Protein AF-X1TVX7-F1 (afdb_monomer)

Organism: NCBI:txid412755

Radius of gyration: 25.77 Å; Cα contacts (8 Å, |Δi|>4): 150; chains: 1; bounding box: 60×49×76 Å

pLDDT: mean 91.02, std 5.44, range [60.72, 97.81]

Solvent-accessible surface area (backbone atoms only — not comparable to full-atom values): 13922 Å² total; per-residue (Å²): 115,68,84,61,48,56,59,49,53,50,51,52,52,50,50,52,51,49,52,54,56,47,54,56,77,39,87,66,71,80,63,50,42,63,67,59,52,51,53,30,59,73,41,97,52,23,67,65,50,52,51,50,45,52,50,45,52,52,44,46,53,55,30,36,53,31,45,53,51,25,53,52,20,68,75,77,48,52,76,67,51,30,51,53,25,51,48,49,33,53,52,34,53,53,50,47,52,53,51,40,55,52,48,46,52,52,40,35,72,68,34,80,85,53,77,78,74,37,74,84,27,51,64,57,48,49,41,65,76,74,44,58,73,74,56,37,54,50,51,52,50,50,52,51,52,53,50,52,52,51,51,53,51,51,40,50,50,54,13,48,47,49,36,54,68,43,41,28,66,71,77,41,77,85,63,52,70,71,55,53,52,52,53,26,55,52,38,32,53,50,50,48,53,49,49,54,57,49,57,76,58,47,74,77,54,64,56,66,71,57,45,52,48,56,59,44,60,65,51,51,58,46,53,49,51,54,51,50,44,65,72,75,39,81,84,67,52,71,69,60,53,51,53,50,41,52,55,50,48,56,60,73,75,104

Foldseek 3Di:
DVVPVVVVVVVVVVVVVVLVVVCLQDPDALFLPPVLLVLLCVDPCVVVLVVLRVVSVVLSVQLSVLVVQLVVCVVDNDPVSNVVSVVSNVVSVVVSVVSSVVNLVSSCVSPVPDLSARPVRSVVSCLVPPPDPVVSVVVVVVVVVVVCVVLVVVLLVQLCCCLVVPVCVPPNVDDDPVVSVVSSVVSSVVVVVVVVVVVVVCSVQHPPVVSVVVVCVLVVVLVVQLVCCVPPPVPDDPVNSVVVSVVSSVVSVD

Secondary structure (DSSP, 8-state):
-HHHHHHHHHHHHHHHHHHHHHHHHS---SSS-HHHHHHHHTSTTHHHHHHHHHHHHHHHHHHHHHHHHHHHHHHH--HHHHHHHHHHHHHHHHHHHHHHHHHHHHHHHH-TT-----TTHHHHHHHHHHS-HHHHHHHHHHHHHHHHHHHHHHHHHHHHHIIIIIIIIII-TT--HHHHHHHHHHHHHHHHHHHHHHHHHGGGGSSHHHHHHHHHHHHHHHHHHHHHHHHH-TTS-HHHHHHHHHHHHHHHH-

Mean predicted aligned error: 7.42 Å

Sequence (254 aa):
NGVLKIPMQFIILFTGAMIFVFYQFVVPPLFFNSVETAKVKNSSYSEAYQELESKHNQVHMVKQDQIRDMLAAIETGSDSEINNAVQGVKNSQKSELVIKDEAIKLIRNANPDADTNDTDYIFLNFVIDYLPAGLIGLILAAILSASMSSTSAELNALAAISVIDIYKRIFKKNGSDRQYLFVSKLATVFWGLYAITFALFANYLGSLVEAVNILGSLFYGTILGIFLVGFFFKKIGGHATFIAAIFTELTVLA

Structure (mmCIF, N/CA/C/O backbone):
data_AF-X1TVX7-F1
#
_entry.id   AF-X1TVX7-F1
#
loop_
_atom_site.group_PDB
_atom_site.id
_atom_site.type_symbol
_atom_site.label_atom_id
_atom_site.label_alt_id
_atom_site.label_comp_id
_atom_site.label_asym_id
_atom_site.label_entity_id
_atom_site.label_seq_id
_atom_site.pdbx_PDB_ins_code
_atom_site.Cartn_x
_atom_site.Cartn_y
_atom_site.Cartn_z
_atom_site.occupancy
_atom_site.B_iso_or_equiv
_atom_site.auth_seq_id
_atom_site.auth_comp_id
_atom_site.auth_asym_id
_atom_site.auth_atom_id
_atom_site.pdbx_PDB_model_num
ATOM 1 N N . ASN A 1 1 ? 5.364 22.059 -11.580 1.00 60.72 1 ASN A N 1
ATOM 2 C CA . ASN A 1 1 ? 4.926 20.818 -10.897 1.00 60.72 1 ASN A CA 1
ATOM 3 C C . ASN A 1 1 ? 4.729 20.934 -9.383 1.00 60.72 1 ASN A C 1
ATOM 5 O O . ASN A 1 1 ? 3.844 20.254 -8.890 1.00 60.72 1 ASN A O 1
ATOM 9 N N . GLY A 1 2 ? 5.466 21.767 -8.629 1.00 65.19 2 GLY A N 1
ATOM 10 C CA . GLY A 1 2 ? 5.250 21.903 -7.170 1.00 65.19 2 GLY A CA 1
ATOM 11 C C . GLY A 1 2 ? 3.875 22.460 -6.765 1.00 65.19 2 GLY A C 1
ATOM 12 O O . GLY A 1 2 ? 3.282 21.983 -5.806 1.00 65.19 2 GLY A O 1
ATOM 13 N N . VAL A 1 3 ? 3.331 23.387 -7.563 1.00 81.12 3 VAL A N 1
ATOM 14 C CA . VAL A 1 3 ? 2.048 24.075 -7.302 1.00 81.12 3 VAL A CA 1
ATOM 15 C C . VAL A 1 3 ? 0.857 23.117 -7.190 1.00 81.12 3 VAL A C 1
ATOM 17 O O . VAL A 1 3 ? -0.039 23.365 -6.399 1.00 81.12 3 VAL A O 1
ATOM 20 N N . LEU A 1 4 ? 0.856 22.010 -7.940 1.00 79.31 4 LEU A N 1
ATOM 21 C CA . LEU A 1 4 ? -0.216 21.005 -7.886 1.00 79.31 4 LEU A CA 1
ATOM 22 C C . LEU A 1 4 ? 0.114 19.829 -6.958 1.00 79.31 4 LEU A C 1
ATOM 24 O O . LEU A 1 4 ? -0.790 19.227 -6.388 1.00 79.31 4 LEU A O 1
ATOM 28 N N . LYS A 1 5 ? 1.401 19.510 -6.773 1.00 80.38 5 LYS A N 1
ATOM 29 C CA . LYS A 1 5 ? 1.828 18.387 -5.927 1.00 80.38 5 LYS A CA 1
ATOM 30 C C . LYS A 1 5 ? 1.568 18.632 -4.442 1.00 80.38 5 LYS A C 1
ATOM 32 O O . LYS A 1 5 ? 1.103 17.721 -3.769 1.00 80.38 5 LYS A O 1
ATOM 37 N N . ILE A 1 6 ? 1.835 19.841 -3.944 1.00 85.81 6 ILE A N 1
ATOM 38 C CA . ILE A 1 6 ? 1.661 20.156 -2.517 1.00 85.81 6 ILE A CA 1
ATOM 39 C C . ILE A 1 6 ? 0.176 20.068 -2.104 1.00 85.81 6 ILE A C 1
ATOM 41 O O . ILE A 1 6 ? -0.119 19.342 -1.154 1.00 85.81 6 ILE A O 1
ATOM 45 N N . PRO A 1 7 ? -0.784 20.686 -2.828 1.00 89.56 7 PRO A N 1
ATOM 46 C CA . PRO A 1 7 ? -2.206 20.516 -2.522 1.00 89.56 7 PRO A CA 1
ATOM 47 C C . PRO A 1 7 ? -2.682 19.064 -2.630 1.00 89.56 7 PRO A C 1
ATOM 49 O O . PRO A 1 7 ? -3.460 18.610 -1.799 1.00 89.56 7 PRO A O 1
ATOM 52 N N . MET A 1 8 ? -2.195 18.313 -3.622 1.00 88.12 8 MET A N 1
ATOM 53 C CA . MET A 1 8 ? -2.551 16.901 -3.791 1.00 88.12 8 MET A CA 1
ATOM 54 C C . MET A 1 8 ? -2.106 16.052 -2.594 1.00 88.12 8 MET A C 1
ATOM 56 O O . MET A 1 8 ? -2.896 15.267 -2.078 1.00 88.12 8 MET A O 1
ATOM 60 N N . GLN A 1 9 ? -0.869 16.228 -2.121 1.00 87.81 9 GLN A N 1
ATOM 61 C CA . GLN A 1 9 ? -0.365 15.522 -0.938 1.00 87.81 9 GLN A CA 1
ATOM 62 C C . GLN A 1 9 ? -1.176 15.859 0.314 1.00 87.81 9 GLN A C 1
ATOM 64 O O . GLN A 1 9 ? -1.489 14.964 1.096 1.00 87.81 9 GLN A O 1
ATOM 69 N N . PHE A 1 10 ? -1.568 17.126 0.474 1.00 91.56 10 PHE A N 1
ATOM 70 C CA . PHE A 1 10 ? -2.446 17.534 1.564 1.00 91.56 10 PHE A CA 1
ATOM 71 C C . PHE A 1 10 ? -3.813 16.841 1.488 1.00 91.56 10 PHE A C 1
ATOM 73 O O . PHE A 1 10 ? -4.280 16.334 2.500 1.00 91.56 10 PHE A O 1
ATOM 80 N N . ILE A 1 11 ? -4.429 16.752 0.304 1.00 90.62 11 ILE A N 1
ATOM 81 C CA . ILE A 1 11 ? -5.718 16.061 0.118 1.00 90.62 11 ILE A CA 1
ATOM 82 C C . ILE A 1 11 ? -5.603 14.569 0.447 1.00 90.62 11 ILE A C 1
ATOM 84 O O . ILE A 1 11 ? -6.490 14.022 1.101 1.00 90.62 11 ILE A O 1
ATOM 88 N N . ILE A 1 12 ? -4.520 13.910 0.028 1.00 88.62 12 ILE A N 1
ATOM 89 C CA . ILE A 1 12 ? -4.283 12.492 0.334 1.00 88.62 12 ILE A CA 1
ATOM 90 C C . ILE A 1 12 ? -4.146 12.293 1.848 1.00 88.62 12 ILE A C 1
ATOM 92 O O . ILE A 1 12 ? -4.835 11.448 2.418 1.00 88.62 12 ILE A O 1
ATOM 96 N N . LEU A 1 13 ? -3.315 13.107 2.509 1.00 91.38 13 LEU A N 1
ATOM 97 C CA . LEU A 1 13 ? -3.134 13.051 3.960 1.00 91.38 13 LEU A CA 1
ATOM 98 C C . LEU A 1 13 ? -4.445 13.336 4.701 1.00 91.38 13 LEU A C 1
ATOM 100 O O . LEU A 1 13 ? -4.799 12.614 5.627 1.00 91.38 13 LEU A O 1
ATOM 104 N N . PHE A 1 14 ? -5.176 14.365 4.274 1.00 93.81 14 PHE A N 1
ATOM 105 C CA . PHE A 1 14 ? -6.464 14.737 4.844 1.00 93.81 14 PHE A CA 1
ATOM 106 C C . PHE A 1 14 ? -7.486 13.609 4.698 1.00 93.81 14 PHE A C 1
ATOM 108 O O . PHE A 1 14 ? -8.171 13.284 5.658 1.00 93.81 14 PHE A O 1
ATOM 115 N N . THR A 1 15 ? -7.548 12.957 3.535 1.00 91.94 15 THR A N 1
ATOM 116 C CA . THR A 1 15 ? -8.432 11.802 3.314 1.00 91.94 15 THR A CA 1
ATOM 117 C C . THR A 1 15 ? -8.074 10.651 4.253 1.00 91.94 15 THR A C 1
ATOM 119 O O . THR A 1 15 ? -8.960 10.090 4.890 1.00 91.94 15 THR A O 1
ATOM 122 N N . GLY A 1 16 ? -6.782 10.339 4.404 1.00 92.06 16 GLY A N 1
ATOM 123 C CA . GLY A 1 16 ? -6.317 9.328 5.358 1.00 92.06 16 GLY A CA 1
ATOM 124 C C . GLY A 1 16 ? -6.679 9.671 6.806 1.00 92.06 16 GLY A C 1
ATOM 125 O O . GLY A 1 16 ? -7.210 8.826 7.521 1.00 92.06 16 GLY A O 1
ATOM 126 N N . ALA A 1 17 ? -6.474 10.924 7.219 1.00 93.94 17 ALA A N 1
ATOM 127 C CA . ALA A 1 17 ? -6.864 11.407 8.543 1.00 93.94 17 ALA A CA 1
ATOM 128 C C . ALA A 1 17 ? -8.384 11.332 8.758 1.00 93.94 17 ALA A C 1
ATOM 130 O O . ALA A 1 17 ? -8.832 10.905 9.817 1.00 93.94 17 ALA A O 1
ATOM 131 N N . MET A 1 18 ? -9.181 11.680 7.747 1.00 94.62 18 MET A N 1
ATOM 132 C CA . MET A 1 18 ? -10.639 11.583 7.809 1.00 94.62 18 MET A CA 1
ATOM 133 C C . MET A 1 18 ? -11.118 10.138 7.926 1.00 94.62 18 MET A C 1
ATOM 135 O O . MET A 1 18 ? -12.015 9.875 8.719 1.00 94.62 18 MET A O 1
ATOM 139 N N . ILE A 1 19 ? -10.516 9.199 7.193 1.00 94.50 19 ILE A N 1
ATOM 140 C CA . ILE A 1 19 ? -10.839 7.768 7.302 1.00 94.50 19 ILE A CA 1
ATOM 141 C C . ILE A 1 19 ? -10.418 7.220 8.670 1.00 94.50 19 ILE A C 1
ATOM 143 O O . ILE A 1 19 ? -11.162 6.460 9.285 1.00 94.50 19 ILE A O 1
ATOM 147 N N . PHE A 1 20 ? -9.263 7.643 9.186 1.00 93.38 20 PHE A N 1
ATOM 148 C CA . PHE A 1 20 ? -8.825 7.295 10.536 1.00 93.38 20 PHE A CA 1
ATOM 149 C C . PHE A 1 20 ? -9.818 7.787 11.600 1.00 93.38 20 PHE A C 1
ATOM 151 O O . PHE A 1 20 ? -10.238 7.012 12.456 1.00 93.38 20 PHE A O 1
ATOM 158 N N . VAL A 1 21 ? -10.249 9.051 11.516 1.00 93.56 21 VAL A N 1
ATOM 159 C CA . VAL A 1 21 ? -11.271 9.621 12.409 1.00 93.56 21 VAL A CA 1
ATOM 160 C C . VAL A 1 21 ? -12.615 8.917 12.228 1.00 93.56 21 VAL A C 1
ATOM 162 O O . VAL A 1 21 ? -13.300 8.648 13.208 1.00 93.56 21 VAL A O 1
ATOM 165 N N . PHE A 1 22 ? -12.995 8.571 11.001 1.00 95.19 22 PHE A N 1
ATOM 166 C CA . PHE A 1 22 ? -14.227 7.840 10.720 1.00 95.19 22 PHE A CA 1
ATOM 167 C C . PHE A 1 22 ? -14.258 6.485 11.440 1.00 95.19 22 PHE A C 1
ATOM 169 O O . PHE A 1 22 ? -15.181 6.217 12.212 1.00 95.19 22 PHE A O 1
ATOM 176 N N . TYR A 1 23 ? -13.207 5.675 11.285 1.00 94.50 23 TYR A N 1
ATOM 177 C CA . TYR A 1 23 ? -13.071 4.392 11.985 1.00 94.50 23 TYR A CA 1
ATOM 178 C C . TYR A 1 23 ? -12.804 4.529 13.482 1.00 94.50 23 TYR A C 1
ATOM 180 O O . TYR A 1 23 ? -12.702 3.528 14.188 1.00 94.50 23 TYR A O 1
ATOM 188 N N . GLN A 1 24 ? -12.715 5.754 13.998 1.00 92.56 24 GLN A N 1
ATOM 189 C CA . GLN A 1 24 ? -12.719 5.975 15.429 1.00 92.56 24 GLN A CA 1
ATOM 190 C C . GLN A 1 24 ? -14.124 5.875 16.038 1.00 92.56 24 GLN A C 1
ATOM 192 O O . GLN A 1 24 ? -14.243 5.579 17.227 1.00 92.56 24 GLN A O 1
ATOM 197 N N . PHE A 1 25 ? -15.164 6.100 15.228 1.00 91.75 25 PHE A N 1
ATOM 198 C CA . PHE A 1 25 ? -16.574 6.130 15.636 1.00 91.75 25 PHE A CA 1
ATOM 199 C C . PHE A 1 25 ? -17.447 5.093 14.923 1.00 91.75 25 PHE A C 1
ATOM 201 O O . PHE A 1 25 ? -18.615 4.925 15.270 1.00 91.75 25 PHE A O 1
ATOM 208 N N . VAL A 1 26 ? -16.890 4.385 13.945 1.00 92.88 26 VAL A N 1
ATOM 209 C CA . VAL A 1 26 ? -17.534 3.274 13.246 1.00 92.88 26 VAL A CA 1
ATOM 210 C C . VAL A 1 26 ? -16.652 2.050 13.398 1.00 92.88 26 VAL A C 1
ATOM 212 O O . VAL A 1 26 ? -15.452 2.136 13.158 1.00 92.88 26 VAL A O 1
ATOM 215 N N . VAL A 1 27 ? -17.246 0.923 13.797 1.00 93.06 27 VAL A N 1
ATOM 216 C CA . VAL A 1 27 ? -16.512 -0.325 14.031 1.00 93.06 27 VAL A CA 1
ATOM 217 C C . VAL A 1 27 ? -15.915 -0.808 12.702 1.00 93.06 27 VAL A C 1
ATOM 219 O O . VAL A 1 27 ? -16.679 -1.162 11.800 1.00 93.06 27 VAL A O 1
ATOM 222 N N . PRO A 1 28 ? -14.579 -0.818 12.541 1.00 93.88 28 PRO A N 1
ATOM 223 C CA . PRO A 1 28 ? -13.957 -1.391 11.358 1.00 93.88 28 PRO A CA 1
ATOM 224 C C . PRO A 1 28 ? -14.049 -2.922 11.404 1.00 93.88 28 PRO A C 1
ATOM 226 O O . PRO A 1 28 ? -14.091 -3.494 12.502 1.00 93.88 28 PRO A O 1
ATOM 229 N N . PRO A 1 29 ? -13.997 -3.608 10.249 1.00 94.81 29 PRO A N 1
ATOM 230 C CA . PRO A 1 29 ? -13.776 -5.048 10.243 1.00 94.81 29 PRO A CA 1
ATOM 231 C C . PRO A 1 29 ? -12.474 -5.391 10.985 1.00 94.81 29 PRO A C 1
ATOM 233 O O . PRO A 1 29 ? -11.513 -4.621 10.969 1.00 94.81 29 PRO A O 1
ATOM 236 N N . LEU A 1 30 ? -12.430 -6.567 11.619 1.00 95.19 30 LEU A N 1
ATOM 237 C CA . LEU A 1 30 ? -11.235 -7.047 12.326 1.00 95.19 30 LEU A CA 1
ATOM 238 C C . LEU A 1 30 ? -10.016 -7.170 11.391 1.00 95.19 30 LEU A C 1
ATOM 240 O O . LEU A 1 30 ? -8.881 -6.914 11.794 1.00 95.19 30 LEU A O 1
ATOM 244 N N . PHE A 1 31 ? -10.262 -7.537 10.133 1.00 95.00 31 PHE A N 1
ATOM 245 C CA . PHE A 1 31 ? -9.258 -7.609 9.079 1.00 95.00 31 PHE A CA 1
ATOM 246 C C . PHE A 1 31 ? -9.874 -7.123 7.761 1.00 95.00 31 PHE A C 1
ATOM 248 O O . PHE A 1 31 ? -10.946 -7.588 7.369 1.00 95.00 31 PHE A O 1
ATOM 255 N N . PHE A 1 32 ? -9.226 -6.170 7.090 1.00 93.94 32 PHE A N 1
ATOM 256 C CA . PHE A 1 32 ? -9.790 -5.460 5.932 1.00 93.94 32 PHE A CA 1
ATOM 257 C C . PHE A 1 32 ? -9.750 -6.269 4.629 1.00 93.94 32 PHE A C 1
ATOM 259 O O . PHE A 1 32 ? -10.536 -6.008 3.716 1.00 93.94 32 PHE A O 1
ATOM 266 N N . ASN A 1 33 ? -8.864 -7.264 4.520 1.00 91.56 33 ASN A N 1
ATOM 267 C CA . ASN A 1 33 ? -8.801 -8.125 3.343 1.00 91.56 33 ASN A CA 1
ATOM 268 C C . ASN A 1 33 ? -9.954 -9.149 3.362 1.00 91.56 33 ASN A C 1
ATOM 270 O O . ASN A 1 33 ? -9.899 -10.186 4.031 1.00 91.56 33 ASN A O 1
ATOM 274 N N . SER A 1 34 ? -11.007 -8.864 2.594 1.00 89.88 34 SER A N 1
ATOM 275 C CA . SER A 1 34 ? -12.213 -9.698 2.513 1.00 89.88 34 SER A CA 1
ATOM 276 C C . SER A 1 34 ? -11.964 -11.103 1.948 1.00 89.88 34 SER A C 1
ATOM 278 O O . SER A 1 34 ? -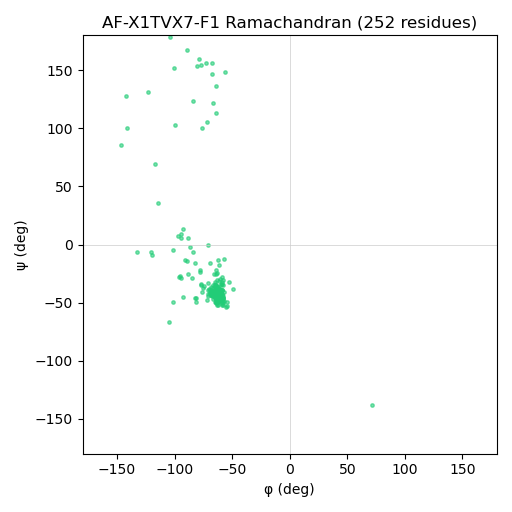12.709 -12.030 2.260 1.00 89.88 34 SER A O 1
ATOM 280 N N . VAL A 1 35 ? -10.906 -11.293 1.153 1.00 90.44 35 VAL A N 1
ATOM 281 C CA . VAL A 1 35 ? -10.561 -12.594 0.561 1.00 90.44 35 VAL A CA 1
ATOM 282 C C . VAL A 1 35 ? -10.024 -13.541 1.631 1.00 90.44 35 VAL A C 1
ATOM 284 O O . VAL A 1 35 ? -10.480 -14.680 1.733 1.00 90.44 35 VAL A O 1
ATOM 287 N N . GLU A 1 36 ? -9.089 -13.075 2.459 1.00 91.62 36 GLU A N 1
ATOM 288 C CA . GLU A 1 36 ? -8.517 -13.899 3.529 1.00 91.62 36 GLU A CA 1
ATOM 289 C C . GLU A 1 36 ? -9.528 -14.153 4.650 1.00 91.62 36 GLU A C 1
ATOM 291 O O . GLU A 1 36 ? -9.641 -15.281 5.133 1.00 91.62 36 GLU A O 1
ATOM 296 N N . THR A 1 37 ? -10.357 -13.164 5.001 1.00 92.69 37 THR A N 1
ATOM 297 C CA . THR A 1 37 ? -11.433 -13.385 5.982 1.00 92.69 37 THR A CA 1
ATOM 298 C C . THR A 1 37 ? -12.467 -14.397 5.490 1.00 92.69 37 THR A C 1
ATOM 300 O O . THR A 1 37 ? -12.894 -15.253 6.265 1.00 92.69 37 THR A O 1
ATOM 303 N N . ALA A 1 38 ? -12.828 -14.378 4.202 1.00 92.75 38 ALA A N 1
ATOM 304 C CA . ALA A 1 38 ? -13.714 -15.384 3.619 1.00 92.75 38 ALA A CA 1
ATOM 305 C C . ALA A 1 38 ? -13.102 -16.795 3.664 1.00 92.75 38 ALA A C 1
ATOM 307 O O . ALA A 1 38 ? -13.802 -17.755 3.987 1.00 92.75 38 ALA A O 1
ATOM 308 N N . LYS A 1 39 ? -11.799 -16.941 3.387 1.00 93.12 39 LYS A N 1
ATOM 309 C CA . LYS A 1 39 ? -11.105 -18.238 3.489 1.00 93.12 39 LYS A CA 1
ATOM 310 C C . LYS A 1 39 ? -11.124 -18.780 4.917 1.00 93.12 39 LYS A C 1
ATOM 312 O O . LYS A 1 39 ? -11.449 -19.947 5.115 1.00 93.12 39 LYS A O 1
ATOM 317 N N . VAL A 1 40 ? -10.840 -17.936 5.910 1.00 94.06 40 VAL A N 1
ATOM 318 C CA . VAL A 1 40 ? -10.864 -18.339 7.324 1.00 94.06 40 VAL A CA 1
ATOM 319 C C . VAL A 1 40 ? -12.261 -18.738 7.780 1.00 94.06 40 VAL A C 1
ATOM 321 O O . VAL A 1 40 ? -12.415 -19.782 8.414 1.00 94.06 40 VAL A O 1
ATOM 324 N N . LYS A 1 41 ? -13.286 -17.956 7.425 1.00 93.31 41 LYS A N 1
ATOM 325 C CA . LYS A 1 41 ? -14.689 -18.256 7.762 1.00 93.31 41 LYS A CA 1
ATOM 326 C C . LYS A 1 41 ? -15.201 -19.543 7.106 1.00 93.31 41 LYS A C 1
ATOM 328 O O . LYS A 1 41 ? -16.126 -20.155 7.617 1.00 93.31 41 LYS A O 1
ATOM 333 N N . ASN A 1 42 ? -14.579 -19.985 6.016 1.00 94.19 42 ASN A N 1
ATOM 334 C CA . ASN A 1 42 ? -14.885 -21.259 5.359 1.00 94.19 42 ASN A CA 1
ATOM 335 C C . ASN A 1 42 ? -13.983 -22.423 5.821 1.00 94.19 42 ASN A C 1
ATOM 337 O O . ASN A 1 42 ? -14.052 -23.513 5.255 1.00 94.19 42 ASN A O 1
ATOM 341 N N . SER A 1 43 ? -13.126 -22.208 6.823 1.00 93.62 43 SER A N 1
ATOM 342 C CA . SER A 1 43 ? -12.204 -23.214 7.365 1.00 93.62 43 SER A CA 1
ATOM 343 C C . SER A 1 43 ? -12.684 -23.782 8.708 1.00 93.62 43 SER A C 1
ATOM 345 O O . SER A 1 43 ? -13.671 -23.322 9.285 1.00 93.62 43 SER A O 1
ATOM 347 N N . SER A 1 44 ? -11.932 -24.734 9.272 1.00 93.94 44 SER A N 1
ATOM 348 C CA . SER A 1 44 ? -12.153 -25.246 10.634 1.00 93.94 44 SER A CA 1
ATOM 349 C C . SER A 1 44 ? -11.999 -24.188 11.734 1.00 93.94 44 SER A C 1
ATOM 351 O O . SER A 1 44 ? -12.383 -24.438 12.870 1.00 93.94 44 SER A O 1
ATOM 353 N N . TYR A 1 45 ? -11.437 -23.017 11.419 1.00 94.12 45 TYR A N 1
ATOM 354 C CA . TYR A 1 45 ? -11.226 -21.923 12.366 1.00 94.12 45 TYR A CA 1
ATOM 355 C C . TYR A 1 45 ? -12.354 -20.875 12.366 1.00 94.12 45 TYR A C 1
ATOM 357 O O . TYR A 1 45 ? -12.210 -19.832 13.003 1.00 94.12 45 TYR A O 1
ATOM 365 N N . SER A 1 46 ? -13.474 -21.131 11.676 1.00 94.69 46 SER A N 1
ATOM 366 C CA . SER A 1 46 ? -14.592 -20.182 11.560 1.00 94.69 46 SER A CA 1
ATOM 367 C C . SER A 1 46 ? -15.119 -19.696 12.913 1.00 94.69 46 SER A C 1
ATOM 369 O O . SER A 1 46 ? -15.259 -18.492 13.111 1.00 94.69 46 SER A O 1
ATOM 371 N N . GLU A 1 47 ? -15.400 -20.609 13.849 1.00 96.06 47 GLU A N 1
ATOM 372 C CA . GLU A 1 47 ? -15.960 -20.253 15.164 1.00 96.06 47 GLU A CA 1
ATOM 373 C C . GLU A 1 47 ? -14.997 -19.372 15.965 1.00 96.06 47 GLU A C 1
ATOM 375 O O . GLU A 1 47 ? -15.384 -18.317 16.462 1.00 96.06 47 GLU A O 1
ATOM 380 N N . ALA A 1 48 ? -13.718 -19.750 16.005 1.00 96.06 48 ALA A N 1
ATOM 381 C CA . ALA A 1 48 ? -12.683 -18.985 16.691 1.00 96.06 48 ALA A CA 1
ATOM 382 C C . ALA A 1 48 ? -12.472 -17.593 16.063 1.00 96.06 48 ALA A C 1
ATOM 384 O O . ALA A 1 48 ? -12.255 -16.618 16.778 1.00 96.06 48 ALA A O 1
ATOM 385 N N . TYR A 1 49 ? -12.580 -17.462 14.735 1.00 96.62 49 TYR A N 1
ATOM 386 C CA . TYR A 1 49 ? -12.521 -16.151 14.083 1.00 96.62 49 TYR A CA 1
ATOM 387 C C . TYR A 1 49 ? -13.744 -15.282 14.414 1.00 96.62 49 TYR A C 1
ATOM 389 O O . TYR A 1 49 ? -13.593 -14.097 14.697 1.00 96.62 49 TYR A O 1
ATOM 397 N N . GLN A 1 50 ? -14.950 -15.858 14.423 1.00 96.19 50 GLN A N 1
ATOM 398 C CA . GLN A 1 50 ? -16.175 -15.139 14.795 1.00 96.19 50 GLN A CA 1
ATOM 399 C C . GLN A 1 50 ? -16.158 -14.684 16.261 1.00 96.19 50 GLN A C 1
ATOM 401 O O . GLN A 1 50 ? -16.639 -13.594 16.577 1.00 96.19 50 GLN A O 1
ATOM 406 N N . GLU A 1 51 ? -15.565 -15.477 17.157 1.00 97.25 51 GLU A N 1
ATOM 407 C CA . GLU A 1 51 ? -15.341 -15.079 1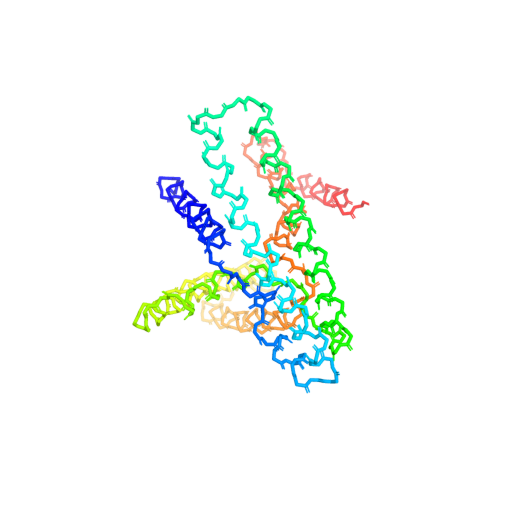8.549 1.00 97.25 51 GLU A CA 1
ATOM 408 C C . GLU A 1 51 ? -14.427 -13.847 18.637 1.00 97.25 51 GLU A C 1
ATOM 410 O O . GLU A 1 51 ? -14.751 -12.882 19.336 1.00 97.25 51 GLU A O 1
ATOM 415 N N . LEU A 1 52 ? -13.328 -13.830 17.872 1.00 97.38 52 LEU A N 1
ATOM 416 C CA . LEU A 1 52 ? -12.440 -12.668 17.783 1.00 97.38 52 LEU A CA 1
ATOM 417 C C . LEU A 1 52 ? -13.146 -11.444 17.186 1.00 97.38 52 LEU A C 1
ATOM 419 O O . LEU A 1 52 ? -12.959 -10.344 17.701 1.00 97.38 52 LEU A O 1
ATOM 423 N N . GLU A 1 53 ? -13.990 -11.609 16.160 1.00 96.81 53 GLU A N 1
ATOM 424 C CA . GLU A 1 53 ? -14.808 -10.513 15.611 1.00 96.81 53 GLU A CA 1
ATOM 425 C C . GLU A 1 53 ? -15.756 -9.936 16.671 1.00 96.81 53 GLU A C 1
ATOM 427 O O . GLU A 1 53 ? -15.848 -8.718 16.829 1.00 96.81 53 GLU A O 1
ATOM 432 N N . SER A 1 54 ? -16.422 -10.790 17.450 1.00 97.38 54 SER A N 1
ATOM 433 C CA . SER A 1 54 ? -17.293 -10.343 18.542 1.00 97.38 54 SER A CA 1
ATOM 434 C C . SER A 1 54 ? -16.509 -9.586 19.619 1.00 97.38 54 SER A C 1
ATOM 436 O O . SER A 1 54 ? -16.934 -8.518 20.065 1.00 97.38 54 SER A O 1
ATOM 438 N N . LYS A 1 55 ? -15.343 -10.105 20.023 1.00 97.25 55 LYS A N 1
ATOM 439 C CA . LYS A 1 55 ? -14.463 -9.468 21.013 1.00 97.25 55 LYS A CA 1
ATOM 440 C C . LYS A 1 55 ? -13.935 -8.121 20.513 1.00 97.25 55 LYS A C 1
ATOM 442 O O . LYS A 1 55 ? -13.935 -7.151 21.267 1.00 97.25 55 LYS A O 1
ATOM 447 N N . HIS A 1 56 ? -13.535 -8.046 19.244 1.00 97.81 56 HIS A N 1
ATOM 448 C CA . HIS A 1 56 ? -13.122 -6.808 18.579 1.00 97.81 56 HIS A CA 1
ATOM 449 C C . HIS A 1 56 ? -14.232 -5.761 18.617 1.00 97.81 56 HIS A C 1
ATOM 451 O O . HIS A 1 56 ? -14.002 -4.652 19.090 1.00 97.81 56 HIS A O 1
ATOM 457 N N . ASN A 1 57 ? -15.455 -6.129 18.227 1.00 96.81 57 ASN A N 1
ATOM 458 C CA . ASN A 1 57 ? -16.600 -5.218 18.243 1.00 96.81 57 ASN A CA 1
ATOM 459 C C . ASN A 1 57 ? -16.876 -4.672 19.653 1.00 96.81 57 ASN A C 1
ATOM 461 O O . ASN A 1 57 ? -17.094 -3.474 19.818 1.00 96.81 57 ASN A O 1
ATOM 465 N N . GLN A 1 58 ? -16.813 -5.525 20.680 1.00 96.69 58 GLN A N 1
ATOM 466 C CA . GLN A 1 58 ? -17.009 -5.114 22.075 1.00 96.69 58 GLN A CA 1
ATOM 467 C C . GLN A 1 58 ? -15.924 -4.144 22.555 1.00 96.69 58 GLN A C 1
ATOM 469 O O . GLN A 1 58 ? -16.239 -3.089 23.105 1.00 96.69 58 GLN A O 1
ATOM 474 N N . VAL A 1 59 ? -14.647 -4.473 22.330 1.00 97.12 59 VAL A N 1
ATOM 475 C CA . VAL A 1 59 ? -13.525 -3.597 22.708 1.00 97.12 59 VAL A CA 1
ATOM 476 C C . VAL A 1 59 ? -13.602 -2.270 21.957 1.00 97.12 59 VAL A C 1
ATOM 478 O O . VAL A 1 59 ? -13.362 -1.217 22.548 1.00 97.12 59 VAL A O 1
ATOM 481 N N . HIS A 1 60 ? -13.991 -2.297 20.683 1.00 97.19 60 HIS A N 1
ATOM 482 C CA . HIS A 1 60 ? -14.149 -1.092 19.885 1.00 97.19 60 HIS A CA 1
ATOM 483 C C . HIS A 1 60 ? -15.267 -0.191 20.420 1.00 97.19 60 HIS A C 1
ATOM 485 O O . HIS A 1 60 ? -15.070 1.016 20.531 1.00 97.19 60 HIS A O 1
ATOM 491 N N . MET A 1 61 ? -16.414 -0.754 20.810 1.00 95.38 61 MET A N 1
ATOM 492 C CA . MET A 1 61 ? -17.496 0.012 21.444 1.00 95.38 61 MET A CA 1
ATOM 493 C C . MET A 1 61 ? -17.031 0.675 22.748 1.00 95.38 61 MET A C 1
ATOM 495 O O . MET A 1 61 ? -17.253 1.866 22.943 1.00 95.38 61 MET A O 1
ATOM 499 N N . VAL A 1 62 ? -16.297 -0.052 23.600 1.00 95.81 62 VAL A N 1
ATOM 500 C CA . VAL A 1 62 ? -15.703 0.523 24.822 1.00 95.81 62 VAL A CA 1
ATOM 501 C C . VAL A 1 62 ? -14.731 1.656 24.485 1.00 95.81 62 VAL A C 1
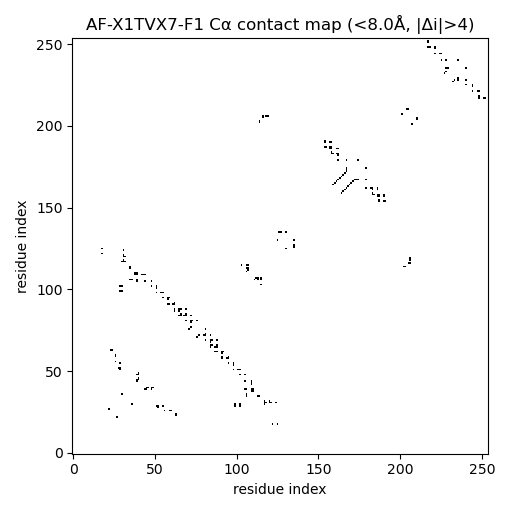ATOM 503 O O . VAL A 1 62 ? -14.751 2.704 25.128 1.00 95.81 62 VAL A O 1
ATOM 506 N N . LYS A 1 63 ? -13.897 1.481 23.453 1.00 96.00 63 LYS A N 1
ATOM 507 C CA . LYS A 1 63 ? -12.980 2.523 22.975 1.00 96.00 63 LYS A CA 1
ATOM 508 C C . LYS A 1 63 ? -13.736 3.770 22.504 1.00 96.00 63 LYS A C 1
ATOM 510 O O . LYS A 1 63 ? -13.287 4.879 22.778 1.00 96.00 63 LYS A O 1
ATOM 515 N N . GLN A 1 64 ? -14.860 3.609 21.804 1.00 95.00 64 GLN A N 1
ATOM 516 C CA . GLN A 1 64 ? -15.686 4.731 21.344 1.00 95.00 64 GLN A CA 1
ATOM 517 C C . GLN A 1 64 ? -16.208 5.563 22.515 1.00 95.00 64 GLN A C 1
ATOM 519 O O . GLN A 1 64 ? -16.100 6.790 22.484 1.00 95.00 64 GLN A O 1
ATOM 524 N N . ASP A 1 65 ? -16.724 4.907 23.553 1.00 94.12 65 ASP A N 1
ATOM 525 C CA . ASP A 1 65 ? -17.211 5.596 24.749 1.00 94.12 65 ASP A CA 1
ATOM 526 C C . ASP A 1 65 ? -16.067 6.295 25.494 1.00 94.12 65 ASP A C 1
ATOM 528 O O . ASP A 1 65 ? -16.162 7.483 25.785 1.00 94.12 65 ASP A O 1
ATOM 532 N N . GLN A 1 66 ? -14.917 5.635 25.656 1.00 94.94 66 GLN A N 1
ATOM 533 C CA . GLN A 1 66 ? -13.727 6.256 26.255 1.00 94.94 66 GLN A CA 1
ATOM 534 C C . GLN A 1 66 ? -13.214 7.472 25.478 1.00 94.94 66 GLN A C 1
ATOM 536 O O . GLN A 1 66 ? -12.626 8.378 26.063 1.00 94.94 66 GLN A O 1
ATOM 541 N N . ILE A 1 67 ? -13.409 7.512 24.161 1.00 94.19 67 ILE A N 1
ATOM 542 C CA . ILE A 1 67 ? -13.036 8.673 23.350 1.00 94.19 67 ILE A CA 1
ATOM 543 C C . ILE A 1 67 ? -14.018 9.812 23.536 1.00 94.19 67 ILE A C 1
ATOM 545 O O . ILE A 1 67 ? -13.584 10.957 23.599 1.00 94.19 67 ILE A O 1
ATOM 549 N N . ARG A 1 68 ? -15.314 9.526 23.673 1.00 92.44 68 ARG A N 1
ATOM 550 C CA . ARG A 1 68 ? -16.296 10.550 24.048 1.00 92.44 68 ARG A CA 1
ATOM 551 C C . ARG A 1 68 ? -15.964 11.134 25.420 1.00 92.44 68 ARG A C 1
ATOM 553 O O . ARG A 1 68 ? -15.931 12.355 25.552 1.00 92.44 68 ARG A O 1
ATOM 560 N N . ASP A 1 69 ? -15.618 10.284 26.383 1.00 91.81 69 ASP A N 1
ATOM 561 C CA . ASP A 1 69 ? -15.188 10.710 27.719 1.00 91.81 69 ASP A CA 1
ATOM 562 C C . ASP A 1 69 ? -13.892 11.531 27.662 1.00 91.81 69 ASP A C 1
ATOM 564 O O . ASP A 1 69 ? -13.772 12.559 28.324 1.00 91.81 69 ASP A O 1
ATOM 568 N N . MET A 1 70 ? -12.931 11.124 26.826 1.00 93.75 70 MET A N 1
ATOM 569 C CA . MET A 1 70 ? -11.690 11.866 26.599 1.00 93.75 70 MET A CA 1
ATOM 570 C C . MET A 1 70 ? -11.950 13.244 25.988 1.00 93.75 70 MET A C 1
ATOM 572 O O . MET A 1 70 ? -11.341 14.217 26.421 1.00 93.75 70 MET A O 1
ATOM 576 N N . LEU A 1 71 ? -12.849 13.346 25.008 1.00 92.50 71 LEU A N 1
ATOM 577 C CA . LEU A 1 71 ? -13.221 14.626 24.402 1.00 92.50 71 LEU A CA 1
ATOM 578 C C . LEU A 1 71 ? -13.901 15.546 25.427 1.00 92.50 71 LEU A C 1
ATOM 580 O O . LEU A 1 71 ? -13.520 16.708 25.530 1.00 92.50 71 LEU A O 1
ATOM 584 N N . ALA A 1 72 ? -14.814 15.017 26.249 1.00 92.62 72 ALA A N 1
ATOM 585 C CA . ALA A 1 72 ? -15.438 15.777 27.333 1.00 92.62 72 ALA A CA 1
ATOM 586 C C . ALA A 1 72 ? -14.411 16.242 28.388 1.00 92.62 72 ALA A C 1
ATOM 588 O O . ALA A 1 72 ? -14.441 17.388 28.840 1.00 92.62 72 ALA A O 1
ATOM 589 N N . ALA A 1 73 ? -13.455 15.379 28.747 1.00 92.88 73 ALA A N 1
ATOM 590 C CA . ALA A 1 73 ? -12.378 15.724 29.671 1.00 92.88 73 ALA A CA 1
ATOM 591 C C . ALA A 1 73 ? -11.440 16.802 29.101 1.00 92.88 73 ALA A C 1
ATOM 593 O O . ALA A 1 73 ? -10.977 17.652 29.852 1.00 92.88 73 ALA A O 1
ATOM 594 N N . ILE A 1 74 ? -11.178 16.808 27.789 1.00 92.56 74 ILE A N 1
ATOM 595 C CA . ILE A 1 74 ? -10.367 17.849 27.134 1.00 92.56 74 ILE A CA 1
ATOM 596 C C . ILE A 1 74 ? -11.073 19.213 27.163 1.00 92.56 74 ILE A C 1
ATOM 598 O O . ILE A 1 74 ? -10.405 20.239 27.275 1.00 92.56 74 ILE A O 1
ATOM 602 N N . GLU A 1 75 ? -12.403 19.243 27.064 1.00 91.31 75 GLU A N 1
ATOM 603 C CA . GLU A 1 75 ? -13.169 20.494 27.056 1.00 91.31 75 GLU A CA 1
ATOM 604 C C . GLU A 1 75 ? -13.303 21.131 28.446 1.00 91.31 75 GLU A C 1
ATOM 606 O O . GLU A 1 75 ? -13.212 22.353 28.568 1.00 91.31 75 GLU A O 1
ATOM 611 N N . THR A 1 76 ? -13.537 20.328 29.491 1.00 90.31 76 THR A N 1
ATOM 612 C CA . THR A 1 76 ? -13.905 20.848 30.825 1.00 90.31 76 THR A CA 1
ATOM 613 C C . THR A 1 76 ? -13.129 20.253 32.001 1.00 90.31 76 THR A C 1
ATOM 615 O O . THR A 1 76 ? -13.325 20.690 33.135 1.00 90.31 76 THR A O 1
ATOM 618 N N . GLY A 1 77 ? -12.297 19.240 31.764 1.00 85.38 77 GLY A N 1
ATOM 619 C CA . GLY A 1 77 ? -11.640 18.458 32.808 1.00 85.38 77 GLY A CA 1
ATOM 620 C C . GLY A 1 77 ? -10.294 19.016 33.268 1.00 85.38 77 GLY A C 1
ATOM 621 O O . GLY A 1 77 ? -9.685 19.890 32.653 1.00 85.38 77 GLY A O 1
ATOM 622 N N . SER A 1 78 ? -9.816 18.473 34.383 1.00 89.88 78 SER A N 1
ATOM 623 C CA . SER A 1 78 ? -8.456 18.689 34.885 1.00 89.88 78 SER A CA 1
ATOM 624 C C . SER A 1 78 ? -7.427 17.83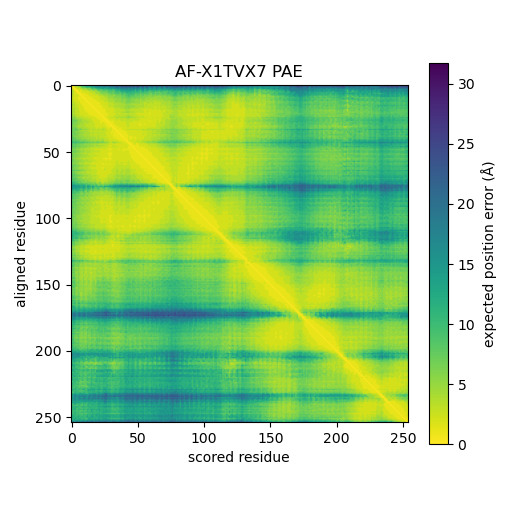4 34.134 1.00 89.88 78 SER A C 1
ATOM 626 O O . SER A 1 78 ? -7.756 16.777 33.594 1.00 89.88 78 SER A O 1
ATOM 628 N N . ASP A 1 79 ? -6.143 18.212 34.187 1.00 90.38 79 ASP A N 1
ATOM 629 C CA . ASP A 1 79 ? -5.049 17.430 33.581 1.00 90.38 79 ASP A CA 1
ATOM 630 C C . ASP A 1 79 ? -5.042 15.955 34.034 1.00 90.38 79 ASP A C 1
ATOM 632 O O . ASP A 1 79 ? -4.674 15.057 33.277 1.00 90.38 79 ASP A O 1
ATOM 636 N N . SER A 1 80 ? -5.469 15.678 35.270 1.00 91.00 80 SER A N 1
ATOM 637 C CA . SER A 1 80 ? -5.584 14.314 35.805 1.00 91.00 80 SER A CA 1
ATOM 638 C C . SER A 1 80 ? -6.689 13.508 35.109 1.00 91.00 80 SER A C 1
ATOM 640 O O . SER A 1 80 ? -6.478 12.356 34.729 1.00 91.00 80 SER A O 1
ATOM 642 N N . GLU A 1 81 ? -7.854 14.118 34.889 1.00 89.94 81 GLU A N 1
ATOM 643 C CA . GLU A 1 81 ? -8.988 13.487 34.203 1.00 89.94 81 GLU A CA 1
ATOM 644 C C . GLU A 1 81 ? -8.673 13.238 32.727 1.00 89.94 81 GLU A C 1
ATOM 646 O O . GLU A 1 81 ? -8.932 12.143 32.226 1.00 89.94 81 GLU A O 1
ATOM 651 N N . ILE A 1 82 ? -8.016 14.198 32.065 1.00 91.94 82 ILE A N 1
ATOM 652 C CA . ILE A 1 82 ? -7.530 14.044 30.689 1.00 91.94 82 ILE A CA 1
ATOM 653 C C . ILE A 1 82 ? -6.561 12.860 30.605 1.00 91.94 82 ILE A C 1
ATOM 655 O O . ILE A 1 82 ? -6.724 11.984 29.755 1.00 91.94 82 ILE A O 1
ATOM 659 N N . ASN A 1 83 ? -5.579 12.779 31.507 1.00 93.12 83 ASN A N 1
ATOM 660 C CA . ASN A 1 83 ? -4.603 11.687 31.513 1.00 93.12 83 ASN A CA 1
ATOM 661 C C . ASN A 1 83 ? -5.252 10.315 31.747 1.00 93.12 83 ASN A C 1
ATOM 663 O O . ASN A 1 83 ? -4.887 9.343 31.080 1.00 93.12 83 ASN A O 1
ATOM 667 N N . ASN A 1 84 ? -6.235 10.231 32.646 1.00 93.31 84 ASN A N 1
ATOM 668 C CA . ASN A 1 84 ? -6.977 8.996 32.897 1.00 93.31 84 ASN A CA 1
ATOM 669 C C . ASN A 1 84 ? -7.796 8.566 31.672 1.00 93.31 84 ASN A C 1
ATOM 671 O O . ASN A 1 84 ? -7.741 7.397 31.281 1.00 93.31 84 ASN A O 1
ATOM 675 N N . ALA A 1 85 ? -8.497 9.501 31.025 1.00 92.88 85 ALA A N 1
ATOM 676 C CA . ALA A 1 85 ? -9.275 9.217 29.823 1.00 92.88 85 ALA A CA 1
ATOM 677 C C . ALA A 1 85 ? -8.375 8.781 28.653 1.00 92.88 85 ALA A C 1
ATOM 679 O O . ALA A 1 85 ? -8.620 7.747 28.027 1.00 92.88 85 ALA A O 1
ATOM 680 N N . VAL A 1 86 ? -7.257 9.485 28.429 1.00 93.75 86 VAL A N 1
ATOM 681 C CA . VAL A 1 86 ? -6.231 9.107 27.441 1.00 93.75 86 VAL A CA 1
ATOM 682 C C . VAL A 1 86 ? -5.687 7.703 27.719 1.00 93.75 86 VAL A C 1
ATOM 684 O O . VAL A 1 86 ? -5.468 6.924 26.787 1.00 93.75 86 VAL A O 1
ATOM 687 N N . GLN A 1 87 ? -5.464 7.346 28.986 1.00 94.44 87 GLN A N 1
ATOM 688 C CA . GLN A 1 87 ? -4.984 6.014 29.346 1.00 94.44 87 GLN A CA 1
ATOM 689 C C . GLN A 1 87 ? -6.031 4.926 29.069 1.00 94.44 87 GLN A C 1
ATOM 691 O O . GLN A 1 87 ? -5.661 3.848 28.598 1.00 94.44 87 GLN A O 1
ATOM 696 N N . GLY A 1 88 ? -7.317 5.212 29.299 1.00 94.06 88 GLY A N 1
ATOM 697 C CA . GLY A 1 88 ? -8.428 4.336 28.921 1.00 94.06 88 GLY A CA 1
ATOM 698 C C . GLY A 1 88 ? -8.396 3.997 27.431 1.00 94.06 88 GLY A C 1
ATOM 699 O O . GLY A 1 88 ? -8.286 2.823 27.071 1.00 94.06 88 GLY A O 1
ATOM 700 N N . VAL A 1 89 ? -8.348 5.026 26.577 1.00 94.88 89 VAL A N 1
ATOM 701 C CA . VAL A 1 89 ? -8.270 4.870 25.113 1.00 94.88 89 VAL A CA 1
ATOM 702 C C . VAL A 1 89 ? -7.041 4.056 24.699 1.00 94.88 89 VAL A C 1
ATOM 704 O O . VAL A 1 89 ? -7.154 3.117 23.910 1.00 94.88 89 VAL A O 1
ATOM 707 N N . LYS A 1 90 ? -5.864 4.352 25.272 1.00 95.00 90 LYS A N 1
ATOM 708 C CA . LYS A 1 90 ? -4.624 3.602 24.999 1.00 95.00 90 LYS A CA 1
ATOM 709 C C . LYS A 1 90 ? -4.735 2.124 25.375 1.00 95.00 90 LYS A C 1
ATOM 711 O O . LYS A 1 90 ? -4.184 1.279 24.673 1.00 95.00 90 LYS A O 1
ATOM 716 N N . ASN A 1 91 ? -5.410 1.792 26.474 1.00 96.12 91 ASN A N 1
ATOM 717 C CA . ASN A 1 91 ? -5.582 0.405 26.912 1.00 96.12 91 ASN A CA 1
ATOM 718 C C . ASN A 1 91 ? -6.511 -0.374 25.971 1.00 96.12 91 ASN A C 1
ATOM 720 O O . ASN A 1 91 ? -6.202 -1.512 25.607 1.00 96.12 91 ASN A O 1
ATOM 724 N N . SER A 1 92 ? -7.604 0.245 25.525 1.00 95.88 92 SER A N 1
ATOM 725 C CA . SER A 1 92 ? -8.512 -0.367 24.549 1.00 95.88 92 S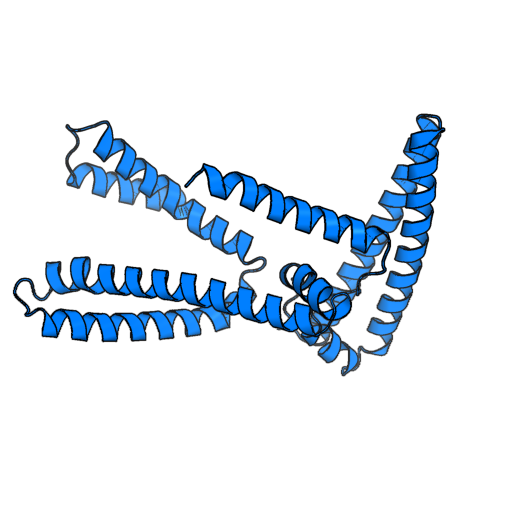ER A CA 1
ATOM 726 C C . SER A 1 92 ? -7.851 -0.517 23.180 1.00 95.88 92 SER A C 1
ATOM 728 O O . SER A 1 92 ? -7.939 -1.584 22.583 1.00 95.88 92 SER A O 1
ATOM 730 N N . GLN A 1 93 ? -7.076 0.477 22.732 1.00 93.88 93 GLN A N 1
ATOM 731 C CA . GLN A 1 93 ? -6.276 0.372 21.506 1.00 93.88 93 GLN A CA 1
ATOM 732 C C . GLN A 1 93 ? -5.254 -0.774 21.579 1.00 93.88 93 GLN A C 1
ATOM 734 O O . GLN A 1 93 ? -5.107 -1.533 20.626 1.00 93.88 93 GLN A O 1
ATOM 739 N N . LYS A 1 94 ? -4.560 -0.947 22.714 1.00 95.62 94 LYS A N 1
ATOM 740 C CA . LYS A 1 94 ? -3.669 -2.103 22.918 1.00 95.62 94 LYS A CA 1
ATOM 741 C C . LYS A 1 94 ? -4.427 -3.427 22.840 1.00 95.62 94 LYS A C 1
ATOM 743 O O . LYS A 1 94 ? -3.912 -4.382 22.273 1.00 95.62 94 LYS A O 1
ATOM 748 N N . SER A 1 95 ? -5.635 -3.479 23.395 1.00 95.81 95 SER A N 1
ATOM 749 C CA . SER A 1 95 ? -6.473 -4.680 23.366 1.00 95.81 95 SER A CA 1
ATOM 750 C C . SER A 1 95 ? -6.924 -5.023 21.942 1.00 95.81 95 SER A C 1
ATOM 752 O O . SER A 1 95 ? -6.850 -6.186 21.560 1.00 95.81 95 SER A O 1
ATOM 754 N N . GLU A 1 96 ? -7.298 -4.030 21.127 1.00 94.12 96 GLU A N 1
ATOM 755 C CA . GLU A 1 96 ? -7.581 -4.230 19.695 1.00 94.12 96 GLU A CA 1
ATOM 756 C C . GLU A 1 96 ? -6.364 -4.775 18.937 1.00 94.12 96 GLU A C 1
ATOM 758 O O . GLU A 1 96 ? -6.510 -5.701 18.146 1.00 94.12 96 GLU A O 1
ATOM 763 N N . LEU A 1 97 ? -5.160 -4.248 19.197 1.00 93.69 97 LEU A N 1
ATOM 764 C CA . LEU A 1 97 ? -3.932 -4.736 18.554 1.00 93.69 97 LEU A CA 1
ATOM 765 C C . LEU A 1 97 ? -3.656 -6.207 18.888 1.00 93.69 97 LEU A C 1
ATOM 767 O O . LEU A 1 97 ? -3.321 -6.979 17.996 1.00 93.69 97 LEU A O 1
ATOM 771 N N . VAL A 1 98 ? -3.863 -6.615 20.143 1.00 96.56 98 VAL A N 1
ATOM 772 C CA . VAL A 1 98 ? -3.724 -8.022 20.551 1.00 96.56 98 VAL A CA 1
ATOM 773 C C . VAL A 1 98 ? -4.735 -8.913 19.823 1.00 96.56 98 VAL A C 1
ATOM 775 O O . VAL A 1 98 ? -4.365 -9.976 19.329 1.00 96.56 98 VAL A O 1
ATOM 778 N N . ILE A 1 99 ? -5.993 -8.477 19.708 1.00 96.88 99 ILE A N 1
ATOM 779 C CA . ILE A 1 99 ? -7.035 -9.226 18.984 1.00 96.88 99 ILE A CA 1
ATOM 780 C C . ILE A 1 99 ? -6.693 -9.316 17.491 1.00 96.88 99 ILE A C 1
ATOM 782 O O . ILE A 1 99 ? -6.839 -10.382 16.893 1.00 96.88 99 ILE A O 1
ATOM 786 N N . LYS A 1 100 ? -6.183 -8.233 16.893 1.00 95.00 100 LYS A N 1
ATOM 787 C CA . LYS A 1 100 ? -5.718 -8.225 15.501 1.00 95.00 100 LYS A CA 1
ATOM 788 C C . LYS A 1 100 ? -4.558 -9.205 15.292 1.00 95.00 100 LYS A C 1
ATOM 790 O O . LYS A 1 100 ? -4.580 -9.968 14.330 1.00 95.00 100 LYS A O 1
ATOM 795 N N . ASP A 1 101 ? -3.591 -9.253 16.207 1.00 95.19 101 ASP A N 1
ATOM 796 C CA . ASP A 1 101 ? -2.479 -10.212 16.149 1.00 95.19 101 ASP A CA 1
ATOM 797 C C . ASP A 1 101 ? -2.955 -11.670 16.278 1.00 95.19 101 ASP A C 1
ATOM 799 O O . ASP A 1 101 ? -2.440 -12.561 15.596 1.00 95.19 101 ASP A O 1
ATOM 803 N N . GLU A 1 102 ? -3.942 -11.939 17.139 1.00 96.12 102 GLU A N 1
ATOM 804 C CA . GLU A 1 102 ? -4.590 -13.253 17.254 1.00 96.12 102 GLU A CA 1
ATOM 805 C C . GLU A 1 102 ? -5.313 -13.637 15.955 1.00 96.12 102 GLU A C 1
ATOM 807 O O . GLU A 1 102 ? -5.147 -14.758 15.464 1.00 96.12 102 GLU A O 1
ATOM 812 N N . ALA A 1 103 ? -6.036 -12.692 15.350 1.00 95.69 103 ALA A N 1
ATOM 813 C CA . ALA A 1 103 ? -6.721 -12.886 14.077 1.00 95.69 103 ALA A CA 1
ATOM 814 C C . ALA A 1 103 ? -5.737 -13.206 12.945 1.00 95.69 103 ALA A C 1
ATOM 816 O O . ALA A 1 103 ? -5.948 -14.161 12.201 1.00 95.69 103 ALA A O 1
ATOM 817 N N . ILE A 1 104 ? -4.623 -12.472 12.858 1.00 94.56 104 ILE A N 1
ATOM 818 C CA . ILE A 1 104 ? -3.561 -12.704 11.869 1.00 94.56 104 ILE A CA 1
ATOM 819 C C . ILE A 1 104 ? -2.957 -14.107 12.017 1.00 94.56 104 ILE A C 1
ATOM 821 O O . ILE A 1 104 ? -2.753 -14.801 11.018 1.00 94.56 104 ILE A O 1
ATOM 825 N N . LYS A 1 105 ? -2.689 -14.562 13.249 1.00 94.44 105 LYS A N 1
ATOM 826 C CA . LYS A 1 105 ? -2.185 -15.927 13.496 1.00 94.44 105 LYS A CA 1
ATOM 827 C C . LYS A 1 105 ? -3.178 -16.979 13.018 1.00 94.44 105 LYS A C 1
ATOM 829 O O . LYS A 1 105 ? -2.781 -17.966 12.405 1.00 94.44 105 LYS A O 1
ATOM 834 N N . LEU A 1 106 ? -4.459 -16.765 13.288 1.00 94.19 106 LEU A N 1
ATOM 835 C CA . LEU A 1 106 ? -5.516 -17.684 12.896 1.00 94.19 106 LEU A CA 1
ATOM 836 C C . LEU A 1 106 ? -5.718 -17.707 11.371 1.00 94.19 106 LEU A C 1
ATOM 838 O O . LEU A 1 106 ? -5.845 -18.788 10.798 1.00 94.19 106 LEU A O 1
ATOM 842 N N . ILE A 1 107 ? -5.628 -16.550 10.707 1.00 94.25 107 ILE A N 1
ATOM 843 C CA . ILE A 1 107 ? -5.589 -16.436 9.241 1.00 94.25 107 ILE A CA 1
ATOM 844 C C . ILE A 1 107 ? -4.423 -17.245 8.666 1.00 94.25 107 ILE A C 1
ATOM 846 O O . ILE A 1 107 ? -4.631 -18.069 7.778 1.00 94.25 107 ILE A O 1
ATOM 850 N N . ARG A 1 108 ? -3.217 -17.089 9.221 1.00 93.06 108 ARG A N 1
ATOM 851 C CA . ARG A 1 108 ? -2.027 -17.827 8.773 1.00 93.06 108 ARG A CA 1
ATOM 852 C C . ARG A 1 108 ? -2.138 -19.338 9.002 1.00 93.06 108 ARG A C 1
ATOM 854 O O . ARG A 1 108 ? -1.639 -20.116 8.197 1.00 93.06 108 ARG A O 1
ATOM 861 N N . ASN A 1 109 ? -2.800 -19.768 10.076 1.00 92.50 109 ASN A N 1
ATOM 862 C CA . ASN A 1 109 ? -3.042 -21.190 10.329 1.00 92.50 109 ASN A CA 1
ATOM 863 C C . ASN A 1 109 ? -4.026 -21.798 9.319 1.00 92.50 109 ASN A C 1
ATOM 865 O O . ASN A 1 109 ? -3.859 -22.948 8.921 1.00 92.50 109 ASN A O 1
ATOM 869 N N . ALA A 1 110 ? -5.041 -21.037 8.900 1.00 91.44 110 ALA A N 1
ATOM 870 C CA . ALA A 1 110 ? -5.995 -21.473 7.883 1.00 91.44 110 ALA A CA 1
ATOM 871 C C . ALA A 1 110 ? -5.398 -21.441 6.464 1.00 91.44 110 ALA A C 1
ATOM 873 O O . ALA A 1 110 ? -5.723 -22.294 5.639 1.00 91.44 110 ALA A O 1
ATOM 874 N N . ASN A 1 111 ? -4.538 -20.461 6.179 1.00 90.06 111 ASN A N 1
ATOM 875 C CA . ASN A 1 111 ? -3.855 -20.284 4.903 1.00 90.06 111 ASN A CA 1
ATOM 876 C C . ASN A 1 111 ? -2.400 -19.818 5.148 1.00 90.06 111 ASN A C 1
ATOM 878 O O . ASN A 1 111 ? -2.178 -18.631 5.391 1.00 90.06 111 ASN A O 1
ATOM 882 N N . PRO A 1 112 ? -1.400 -20.720 5.071 1.00 87.31 112 PRO A N 1
ATOM 883 C CA . PRO A 1 112 ? 0.008 -20.370 5.290 1.00 87.31 112 PRO A CA 1
ATOM 884 C C . PRO A 1 112 ? 0.550 -19.300 4.334 1.00 87.31 112 PRO A C 1
ATOM 886 O O . PRO A 1 112 ? 1.441 -18.545 4.719 1.00 87.31 112 PRO A O 1
ATOM 889 N N . ASP A 1 113 ? -0.020 -19.209 3.129 1.00 85.75 113 ASP A N 1
ATOM 890 C CA . ASP A 1 113 ? 0.328 -18.227 2.095 1.00 85.75 113 ASP A CA 1
ATOM 891 C C . ASP A 1 113 ? -0.547 -16.958 2.165 1.00 85.75 113 ASP A C 1
ATOM 893 O O . ASP A 1 113 ? -0.601 -16.182 1.210 1.00 85.75 113 ASP A O 1
ATOM 897 N N . ALA A 1 114 ? -1.293 -16.753 3.257 1.00 85.06 114 ALA A N 1
ATOM 898 C CA . ALA A 1 114 ? -2.140 -15.577 3.420 1.00 85.06 114 ALA A CA 1
ATOM 899 C C . ALA A 1 114 ? -1.322 -14.283 3.464 1.00 85.06 114 ALA A C 1
ATOM 901 O O . ALA A 1 114 ? -0.341 -14.168 4.204 1.00 85.06 114 ALA A O 1
ATOM 902 N N . ASP A 1 115 ? -1.806 -13.271 2.745 1.00 83.38 115 ASP A N 1
ATOM 903 C CA . ASP A 1 115 ? -1.343 -11.901 2.915 1.00 83.38 115 ASP A CA 1
ATOM 904 C C . ASP A 1 115 ? -1.865 -11.345 4.247 1.00 83.38 115 ASP A C 1
ATOM 906 O O . ASP A 1 115 ? -3.053 -11.055 4.413 1.00 83.38 115 ASP A O 1
ATOM 910 N N . THR A 1 116 ? -0.963 -11.238 5.223 1.00 84.69 116 THR A N 1
ATOM 911 C CA . THR A 1 116 ? -1.276 -10.746 6.569 1.00 84.69 116 THR A CA 1
ATOM 912 C C . THR A 1 116 ? -1.205 -9.221 6.694 1.00 84.69 116 THR A C 1
ATOM 914 O O . THR A 1 116 ? -1.467 -8.703 7.778 1.00 84.69 116 THR A O 1
ATOM 917 N N . ASN A 1 117 ? -0.844 -8.496 5.629 1.00 85.00 117 ASN A N 1
ATOM 918 C CA . ASN A 1 117 ? -0.845 -7.037 5.612 1.00 85.00 117 ASN A CA 1
ATOM 919 C C . ASN A 1 117 ? -2.107 -6.510 4.918 1.00 85.00 117 ASN A C 1
ATOM 921 O O . ASN A 1 117 ? -2.201 -6.460 3.698 1.00 85.00 117 ASN A O 1
ATOM 925 N N . ASP A 1 118 ? -3.078 -6.048 5.702 1.00 88.00 118 ASP A N 1
ATOM 926 C CA . ASP A 1 118 ? -4.351 -5.542 5.187 1.00 88.00 118 ASP A CA 1
ATOM 927 C C . ASP A 1 118 ? -4.409 -4.012 5.039 1.00 88.00 118 ASP A C 1
ATOM 929 O O . ASP A 1 118 ? -5.464 -3.460 4.721 1.00 88.00 118 ASP A O 1
ATOM 933 N N . THR A 1 119 ? -3.287 -3.314 5.244 1.00 87.38 119 THR A N 1
ATOM 934 C CA . THR A 1 119 ? -3.238 -1.841 5.262 1.00 87.38 119 THR A CA 1
ATOM 935 C C . THR A 1 119 ? -3.731 -1.229 3.946 1.00 87.38 119 THR A C 1
ATOM 937 O O . THR A 1 119 ? -4.477 -0.248 3.956 1.00 87.38 119 THR A O 1
ATOM 940 N N . ASP A 1 120 ? -3.388 -1.848 2.815 1.00 84.06 120 ASP A N 1
ATOM 941 C CA . ASP A 1 120 ? -3.758 -1.372 1.476 1.00 84.06 120 ASP A CA 1
ATOM 942 C C . ASP A 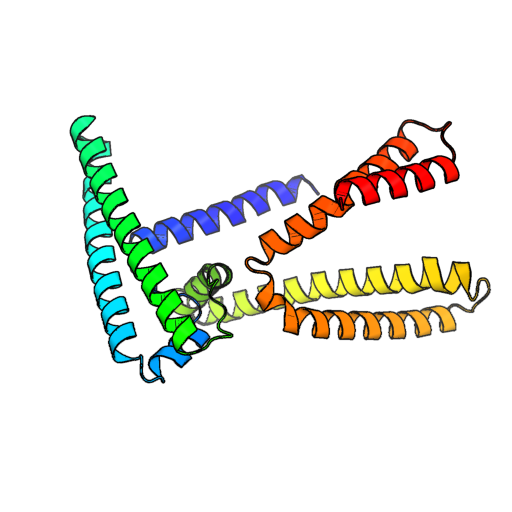1 120 ? -5.268 -1.514 1.185 1.00 84.06 120 ASP A C 1
ATOM 944 O O . ASP A 1 120 ? -5.806 -0.860 0.288 1.00 84.06 120 ASP A O 1
ATOM 948 N N . TYR A 1 121 ? -5.987 -2.313 1.984 1.00 88.44 121 TYR A N 1
ATOM 949 C CA . TYR A 1 121 ? -7.418 -2.576 1.820 1.00 88.44 121 TYR A CA 1
ATOM 950 C C . TYR A 1 121 ? -8.309 -1.598 2.596 1.00 88.44 121 TYR A C 1
ATOM 952 O O . TYR A 1 121 ? -9.501 -1.523 2.305 1.00 88.44 121 TYR A O 1
ATOM 960 N N . ILE A 1 122 ? -7.763 -0.806 3.529 1.00 90.94 122 ILE A N 1
ATOM 961 C CA . ILE A 1 122 ? -8.544 0.112 4.384 1.00 90.94 122 ILE A CA 1
ATOM 962 C C . ILE A 1 122 ? -9.345 1.114 3.542 1.00 90.94 122 ILE A C 1
ATOM 964 O O . ILE A 1 122 ? -10.548 1.297 3.745 1.00 90.94 122 ILE A O 1
ATOM 968 N N . PHE A 1 123 ? -8.683 1.759 2.575 1.00 91.06 123 PHE A N 1
ATOM 969 C CA . PHE A 1 123 ? -9.321 2.746 1.701 1.00 91.06 123 PHE A CA 1
ATOM 970 C C . PHE A 1 123 ? -10.374 2.101 0.793 1.00 91.06 123 PHE A C 1
ATOM 972 O O . PHE A 1 123 ? -11.472 2.633 0.644 1.00 91.06 123 PHE A O 1
ATOM 979 N N . LEU A 1 124 ? -10.054 0.943 0.207 1.00 89.19 124 LEU A N 1
ATOM 980 C CA . LEU A 1 124 ? -10.972 0.223 -0.676 1.00 89.19 124 LEU A CA 1
ATOM 981 C C . LEU A 1 124 ? -12.215 -0.254 0.073 1.00 89.19 124 LEU A C 1
ATOM 983 O O . LEU A 1 124 ? -13.322 -0.086 -0.431 1.00 89.19 124 LEU A O 1
ATOM 987 N N . ASN A 1 125 ? -12.041 -0.788 1.281 1.00 91.75 125 ASN A N 1
ATOM 988 C CA . ASN A 1 125 ? -13.145 -1.190 2.140 1.00 91.75 125 ASN A CA 1
ATOM 989 C C . ASN A 1 125 ? -14.052 0.004 2.468 1.00 91.75 125 ASN A C 1
ATOM 991 O O . ASN A 1 125 ? -15.260 -0.088 2.276 1.00 91.75 125 ASN A O 1
ATOM 995 N N . PHE A 1 126 ? -13.474 1.156 2.834 1.00 93.19 126 PHE A N 1
ATOM 996 C CA . PHE A 1 126 ? -14.259 2.367 3.081 1.00 93.19 126 PHE A CA 1
ATOM 997 C C . PHE A 1 126 ? -15.092 2.781 1.855 1.00 93.19 126 PHE A C 1
ATOM 999 O O . PHE A 1 126 ? -16.279 3.086 1.967 1.00 93.19 126 PHE A O 1
ATOM 1006 N N . VAL A 1 127 ? -14.470 2.777 0.672 1.00 92.12 127 VAL A N 1
ATOM 1007 C CA . VAL A 1 127 ? -15.142 3.121 -0.587 1.00 92.12 127 VAL A CA 1
ATOM 1008 C C . VAL A 1 127 ? -16.291 2.159 -0.879 1.00 92.12 127 VAL A C 1
ATOM 1010 O O . VAL A 1 127 ? -17.366 2.619 -1.246 1.00 92.12 127 VAL A O 1
ATOM 1013 N N . ILE A 1 128 ? -16.083 0.851 -0.725 1.00 91.00 128 ILE A N 1
ATOM 1014 C CA . ILE A 1 128 ? -17.086 -0.166 -1.064 1.00 91.00 128 ILE A CA 1
ATOM 1015 C C . ILE A 1 128 ? -18.262 -0.152 -0.080 1.00 91.00 128 ILE A C 1
ATOM 1017 O O . ILE A 1 128 ? -19.409 -0.231 -0.517 1.00 91.00 128 ILE A O 1
ATOM 1021 N N . ASP A 1 129 ? -17.991 -0.025 1.219 1.00 91.31 129 ASP A N 1
ATOM 1022 C CA . ASP A 1 129 ? -19.006 -0.243 2.254 1.00 91.31 129 ASP A CA 1
ATOM 1023 C C . ASP A 1 129 ? -19.805 1.025 2.597 1.00 91.31 129 ASP A C 1
ATOM 1025 O O . ASP A 1 129 ? -20.951 0.927 3.039 1.00 91.31 129 ASP A O 1
ATOM 1029 N N . TYR A 1 130 ? -19.237 2.220 2.379 1.00 91.94 130 TYR A N 1
ATOM 1030 C CA . TYR A 1 130 ? -19.834 3.480 2.850 1.00 91.94 130 TYR A CA 1
ATOM 1031 C C . TYR A 1 130 ? -20.194 4.488 1.753 1.00 91.94 130 TYR A C 1
ATOM 1033 O O . TYR A 1 130 ? -20.856 5.487 2.049 1.00 91.94 130 TYR A O 1
ATOM 1041 N N . LEU A 1 131 ? -19.801 4.272 0.492 1.00 92.75 131 LEU A N 1
ATOM 1042 C CA . LEU A 1 131 ? -20.151 5.179 -0.609 1.00 92.75 131 LEU A CA 1
ATOM 1043 C C . LEU A 1 131 ? -21.325 4.652 -1.450 1.00 92.75 131 LEU A C 1
ATOM 1045 O O . LEU A 1 131 ? -21.534 3.448 -1.567 1.00 92.75 131 LEU A O 1
ATOM 1049 N N . PRO A 1 132 ? -22.114 5.538 -2.085 1.00 93.88 132 PRO A N 1
ATOM 1050 C CA . PRO A 1 132 ? -23.207 5.113 -2.954 1.00 93.88 132 PRO A CA 1
ATOM 1051 C C . PRO A 1 132 ? -22.678 4.425 -4.219 1.00 93.88 132 PRO A C 1
ATOM 1053 O O . PRO A 1 132 ? -21.664 4.837 -4.783 1.00 93.88 132 PRO A O 1
ATOM 1056 N N . ALA A 1 133 ? -23.423 3.441 -4.733 1.00 89.31 133 ALA A N 1
ATOM 1057 C CA . ALA A 1 133 ? -23.011 2.584 -5.854 1.00 89.31 133 ALA A CA 1
ATOM 1058 C C . ALA A 1 133 ? -22.468 3.339 -7.088 1.00 89.31 133 ALA A C 1
ATOM 1060 O O . ALA A 1 133 ? -21.484 2.913 -7.693 1.00 89.31 133 ALA A O 1
ATOM 1061 N N . GLY A 1 134 ? -23.058 4.488 -7.443 1.00 92.38 134 GLY A N 1
ATOM 1062 C CA . GLY A 1 134 ? -22.571 5.312 -8.557 1.00 92.38 134 GLY A CA 1
ATOM 1063 C C . GLY A 1 134 ? -21.175 5.905 -8.318 1.00 92.38 134 GLY A C 1
ATOM 1064 O O . GLY A 1 134 ? -20.365 5.974 -9.241 1.00 92.38 134 GLY A O 1
ATOM 1065 N N . LEU A 1 135 ? -20.870 6.289 -7.075 1.00 92.69 135 LEU A N 1
ATOM 1066 C CA . LEU A 1 135 ? -19.572 6.846 -6.699 1.00 92.69 135 LEU A CA 1
ATOM 1067 C C . LEU A 1 135 ? -18.501 5.757 -6.580 1.00 92.69 135 LEU A C 1
ATOM 1069 O O . LEU A 1 135 ? -17.365 5.996 -6.983 1.00 92.69 135 LEU A O 1
ATOM 1073 N N . ILE A 1 136 ? -18.870 4.557 -6.115 1.00 91.44 136 ILE A N 1
ATOM 1074 C CA . ILE A 1 136 ? -17.979 3.383 -6.102 1.00 91.44 136 ILE A CA 1
ATOM 1075 C C . ILE A 1 136 ? -17.441 3.126 -7.512 1.00 91.44 136 ILE A C 1
ATOM 1077 O O . ILE A 1 136 ? -16.229 3.086 -7.720 1.00 91.44 136 ILE A O 1
ATOM 1081 N N . GLY A 1 137 ? -18.339 3.017 -8.500 1.00 91.75 137 GLY A N 1
ATOM 1082 C CA . GLY A 1 137 ? -17.955 2.783 -9.893 1.00 91.75 137 GLY A CA 1
ATOM 1083 C C . GLY A 1 137 ? -17.057 3.888 -10.456 1.00 91.75 137 GLY A C 1
ATOM 1084 O O . GLY A 1 137 ? -16.074 3.594 -11.136 1.00 91.75 137 GLY A O 1
ATOM 1085 N N . LEU A 1 138 ? -17.346 5.152 -10.127 1.00 94.25 138 LEU A N 1
ATOM 1086 C CA . LEU A 1 138 ? -16.534 6.291 -10.555 1.00 94.25 138 LEU A CA 1
ATOM 1087 C C . LEU A 1 138 ? -15.117 6.250 -9.965 1.00 94.25 138 LEU A C 1
ATOM 1089 O O . LEU A 1 138 ? -14.148 6.460 -10.692 1.00 94.25 138 LEU A O 1
ATOM 1093 N N . ILE A 1 139 ? -14.986 5.965 -8.667 1.00 92.00 139 ILE A N 1
ATOM 1094 C CA . ILE A 1 139 ? -13.688 5.873 -7.988 1.00 92.00 139 ILE A CA 1
ATOM 1095 C C . ILE A 1 139 ? -12.874 4.710 -8.553 1.00 92.00 139 ILE A C 1
ATOM 1097 O O . ILE A 1 139 ? -11.708 4.898 -8.895 1.00 92.00 139 ILE A O 1
ATOM 1101 N N . LEU A 1 140 ? -13.482 3.533 -8.722 1.00 90.44 140 LEU A N 1
ATOM 1102 C CA . LEU A 1 140 ? -12.806 2.378 -9.318 1.00 90.44 140 LEU A CA 1
ATOM 1103 C C . LEU A 1 140 ? -12.335 2.676 -10.748 1.00 90.44 140 LEU A C 1
ATOM 1105 O O . LEU A 1 140 ? -11.189 2.384 -11.088 1.00 90.44 140 LEU A O 1
ATOM 1109 N N . ALA A 1 141 ? -13.171 3.320 -11.567 1.00 94.00 141 ALA A N 1
ATOM 1110 C CA . ALA A 1 141 ? -12.784 3.744 -12.910 1.00 94.00 141 ALA A CA 1
ATOM 1111 C C . ALA A 1 141 ? -11.619 4.750 -12.887 1.00 94.00 141 ALA A C 1
ATOM 1113 O O . ALA A 1 141 ? -10.689 4.631 -13.686 1.00 94.00 141 ALA A O 1
ATOM 1114 N N . ALA A 1 142 ? -11.630 5.710 -11.957 1.00 92.69 142 ALA A N 1
ATOM 1115 C CA . ALA A 1 142 ? -10.555 6.685 -11.799 1.00 92.69 142 ALA A CA 1
ATOM 1116 C C . ALA A 1 142 ? -9.234 6.030 -11.358 1.00 92.69 142 ALA A C 1
ATOM 1118 O O . ALA A 1 142 ? -8.188 6.345 -11.924 1.00 92.69 142 ALA A O 1
ATOM 1119 N N . ILE A 1 143 ? -9.277 5.090 -10.407 1.00 91.44 143 ILE A N 1
ATOM 1120 C CA . ILE A 1 143 ? -8.106 4.324 -9.948 1.00 91.44 143 ILE A CA 1
ATOM 1121 C C . ILE A 1 143 ? -7.512 3.519 -11.106 1.00 91.44 143 ILE A C 1
ATOM 1123 O O . ILE A 1 143 ? -6.311 3.609 -11.364 1.00 91.44 143 ILE A O 1
ATOM 1127 N N . LEU A 1 144 ? -8.349 2.784 -11.845 1.00 92.44 144 LEU A N 1
ATOM 1128 C CA . LEU A 1 144 ? -7.907 2.007 -13.003 1.00 92.44 144 LEU A CA 1
ATOM 1129 C C . LEU A 1 144 ? -7.316 2.910 -14.088 1.00 92.44 144 LEU A C 1
ATOM 1131 O O . LEU A 1 144 ? -6.234 2.629 -14.595 1.00 92.44 144 LEU A O 1
ATOM 1135 N N . SER A 1 145 ? -7.973 4.028 -14.405 1.00 94.75 145 SER A N 1
ATOM 1136 C CA . SER A 1 145 ? -7.473 4.987 -15.393 1.00 94.75 145 SER A CA 1
ATOM 1137 C C . SER A 1 145 ? -6.138 5.611 -14.975 1.00 94.75 145 SER A C 1
ATOM 1139 O O . SER A 1 145 ? -5.259 5.790 -15.819 1.00 94.75 145 SER A O 1
ATOM 1141 N N . ALA A 1 146 ? -5.971 5.953 -13.695 1.00 91.50 146 ALA A N 1
ATOM 1142 C CA . ALA A 1 146 ? -4.728 6.509 -13.170 1.00 91.50 146 ALA A CA 1
ATOM 1143 C C . ALA A 1 146 ? -3.593 5.473 -13.205 1.00 91.50 146 ALA A C 1
ATOM 1145 O O . ALA A 1 146 ? -2.497 5.784 -13.675 1.00 91.50 146 ALA A O 1
ATOM 1146 N N . SER A 1 147 ? -3.875 4.234 -12.786 1.00 91.88 147 SER A N 1
ATOM 1147 C CA . SER A 1 147 ? -2.933 3.111 -12.839 1.00 91.88 147 SER A CA 1
ATOM 1148 C C . SER A 1 147 ? -2.479 2.831 -14.276 1.00 91.88 147 SER A C 1
ATOM 1150 O O . SER A 1 147 ? -1.282 2.854 -14.554 1.00 91.88 147 SER A O 1
ATOM 1152 N N . MET A 1 148 ? -3.420 2.698 -15.219 1.00 94.38 148 MET A N 1
ATOM 1153 C CA . MET A 1 148 ? -3.115 2.468 -16.637 1.00 94.38 148 MET A CA 1
ATOM 1154 C C . MET A 1 148 ? -2.260 3.587 -17.244 1.00 94.38 148 MET A C 1
ATOM 1156 O O . MET A 1 148 ? -1.351 3.309 -18.026 1.00 94.38 148 MET A O 1
ATOM 1160 N N . SER A 1 149 ? -2.520 4.845 -16.874 1.00 93.69 149 SER A N 1
ATOM 1161 C CA . SER A 1 149 ? -1.736 5.994 -17.339 1.00 93.69 149 SER A CA 1
ATOM 1162 C C . SER A 1 149 ? -0.278 5.929 -16.862 1.00 93.69 149 SER A C 1
ATOM 1164 O O . SER A 1 149 ? 0.636 6.073 -17.677 1.00 93.69 149 SER A O 1
ATOM 1166 N N . SER A 1 150 ? -0.046 5.637 -15.573 1.00 92.38 150 SER A N 1
ATOM 1167 C CA . SER A 1 150 ? 1.316 5.499 -15.023 1.00 92.38 150 SER A CA 1
ATOM 1168 C C . SER A 1 150 ? 2.053 4.317 -15.648 1.00 92.38 150 SER A C 1
ATOM 1170 O O . SER A 1 150 ? 3.139 4.487 -16.203 1.00 92.38 150 SER A O 1
ATOM 1172 N N . THR A 1 151 ? 1.427 3.136 -15.662 1.00 92.81 151 THR A N 1
ATOM 1173 C CA . THR A 1 151 ? 2.038 1.918 -16.211 1.00 92.81 151 THR A CA 1
ATOM 1174 C C . THR A 1 151 ? 2.354 2.069 -17.699 1.00 92.81 151 THR A C 1
ATOM 1176 O O . THR A 1 151 ? 3.421 1.654 -18.149 1.00 92.81 151 THR A O 1
ATOM 1179 N N . SER A 1 152 ? 1.481 2.716 -18.480 1.00 93.25 152 SER A N 1
ATOM 1180 C CA . SER A 1 152 ? 1.761 2.986 -19.894 1.00 93.25 152 SER A CA 1
ATOM 1181 C C . SER A 1 152 ? 2.966 3.913 -20.079 1.00 93.25 152 SER A C 1
ATOM 1183 O O . SER A 1 152 ? 3.739 3.714 -21.019 1.00 93.25 152 SER A O 1
ATOM 1185 N N . ALA A 1 153 ? 3.131 4.927 -19.226 1.00 93.75 153 ALA A N 1
ATOM 1186 C CA . ALA A 1 153 ? 4.269 5.838 -19.299 1.00 93.75 153 ALA A CA 1
ATOM 1187 C C . ALA A 1 153 ? 5.584 5.130 -18.931 1.00 93.75 153 ALA A C 1
ATOM 1189 O O . ALA A 1 153 ? 6.581 5.283 -19.640 1.00 93.75 153 ALA A O 1
ATOM 1190 N N . GLU A 1 154 ? 5.572 4.311 -17.878 1.00 93.88 154 GLU A N 1
ATOM 1191 C CA . GLU A 1 154 ? 6.724 3.528 -17.414 1.00 93.88 154 GLU A CA 1
ATOM 1192 C C . GLU A 1 154 ? 7.170 2.485 -18.446 1.00 93.88 154 GLU A C 1
ATOM 1194 O O . GLU A 1 154 ? 8.344 2.450 -18.820 1.00 93.88 154 GLU A O 1
ATOM 1199 N N . LEU A 1 155 ? 6.238 1.688 -18.984 1.00 95.25 155 LEU A N 1
ATOM 1200 C CA . LEU A 1 155 ? 6.540 0.695 -20.022 1.00 95.25 155 LEU A CA 1
ATOM 1201 C C . LEU A 1 155 ? 7.097 1.347 -21.292 1.00 95.25 155 LEU A C 1
ATOM 1203 O O . LEU A 1 155 ? 8.014 0.811 -21.918 1.00 95.25 155 LEU A O 1
ATOM 1207 N N . ASN A 1 156 ? 6.571 2.515 -21.669 1.00 94.25 156 ASN A N 1
ATOM 1208 C CA . ASN A 1 156 ? 7.083 3.266 -22.809 1.00 94.25 156 ASN A CA 1
ATOM 1209 C C . ASN A 1 156 ? 8.500 3.807 -22.549 1.00 94.25 156 ASN A C 1
ATOM 1211 O O . ASN A 1 156 ? 9.351 3.736 -23.435 1.00 94.25 156 ASN A O 1
ATOM 1215 N N . ALA A 1 157 ? 8.782 4.300 -21.340 1.00 94.94 157 ALA A N 1
ATOM 1216 C CA . ALA A 1 157 ? 10.117 4.755 -20.960 1.00 94.94 157 ALA A CA 1
ATOM 1217 C C . ALA A 1 157 ? 11.139 3.602 -20.962 1.00 94.94 157 ALA A C 1
ATOM 1219 O O . ALA A 1 157 ? 12.202 3.730 -21.570 1.00 94.94 157 ALA A O 1
ATOM 1220 N N . LEU A 1 158 ? 10.798 2.452 -20.369 1.00 95.38 158 LEU A N 1
ATOM 1221 C CA . LEU A 1 158 ? 11.645 1.251 -20.361 1.00 95.38 158 LEU A CA 1
ATOM 1222 C C . LEU A 1 158 ? 11.926 0.731 -21.775 1.00 95.38 158 LEU A C 1
ATOM 1224 O O . LEU A 1 158 ? 13.070 0.399 -22.106 1.00 95.38 158 LEU A O 1
ATOM 1228 N N . ALA A 1 159 ? 10.906 0.702 -22.637 1.00 95.56 159 ALA A N 1
ATOM 1229 C CA . ALA A 1 159 ? 11.069 0.337 -24.040 1.00 95.56 159 ALA A CA 1
ATOM 1230 C C . ALA A 1 159 ? 11.990 1.322 -24.779 1.00 95.56 159 ALA A C 1
ATOM 1232 O O . ALA A 1 159 ? 12.902 0.893 -25.487 1.00 95.56 159 ALA A O 1
ATOM 1233 N N . ALA A 1 160 ? 11.812 2.631 -24.574 1.00 93.62 160 ALA A N 1
ATOM 1234 C CA . ALA A 1 160 ? 12.648 3.655 -25.194 1.00 93.62 160 ALA A CA 1
ATOM 1235 C C . ALA A 1 160 ? 14.121 3.541 -24.769 1.00 93.62 160 ALA A C 1
ATOM 1237 O O . ALA A 1 160 ? 14.991 3.533 -25.639 1.00 93.62 160 ALA A O 1
ATOM 1238 N N . ILE A 1 161 ? 14.402 3.373 -23.471 1.00 94.31 161 ILE A N 1
ATOM 1239 C CA . ILE A 1 161 ? 15.763 3.160 -22.944 1.00 94.31 161 ILE A CA 1
ATOM 1240 C C . ILE A 1 161 ? 16.371 1.888 -23.553 1.00 94.31 161 ILE A C 1
ATOM 1242 O O . ILE A 1 161 ? 17.477 1.911 -24.091 1.00 94.31 161 ILE A O 1
ATOM 1246 N N . SER A 1 162 ? 15.617 0.785 -23.574 1.00 94.00 162 SER A N 1
ATOM 1247 C CA . SER A 1 162 ? 16.079 -0.485 -24.157 1.00 94.00 162 SER A CA 1
ATOM 1248 C C . SER A 1 162 ? 16.442 -0.346 -25.642 1.00 94.00 162 SER A C 1
ATOM 1250 O O . SER A 1 162 ? 17.424 -0.917 -26.119 1.00 94.00 162 SER A O 1
ATOM 1252 N N . VAL A 1 163 ? 15.668 0.430 -26.401 1.00 93.75 163 VAL A N 1
ATOM 1253 C CA . VAL A 1 163 ? 15.883 0.585 -27.845 1.00 93.75 163 VAL A CA 1
ATOM 1254 C C . VAL A 1 163 ? 16.984 1.594 -28.145 1.00 93.75 163 VAL A C 1
ATOM 1256 O O . VAL A 1 163 ? 17.832 1.335 -28.995 1.00 93.75 163 VAL A O 1
ATOM 1259 N N . ILE A 1 164 ? 16.977 2.754 -27.494 1.00 90.75 164 ILE A N 1
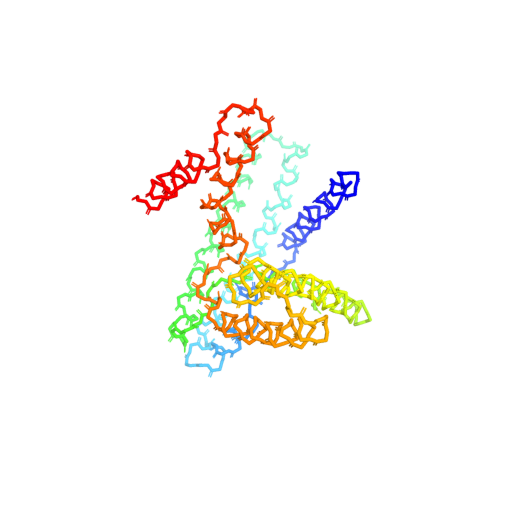ATOM 1260 C CA . ILE A 1 164 ? 17.878 3.863 -27.819 1.00 90.75 164 ILE A CA 1
ATOM 1261 C C . ILE A 1 164 ? 19.249 3.637 -27.179 1.00 90.75 164 ILE A C 1
ATOM 1263 O O . ILE A 1 164 ? 20.267 3.698 -27.875 1.00 90.75 164 ILE A O 1
ATOM 1267 N N . ASP A 1 165 ? 19.279 3.324 -25.885 1.00 89.69 165 ASP A N 1
ATOM 1268 C CA . ASP A 1 165 ? 20.522 3.284 -25.117 1.00 89.69 165 ASP A CA 1
ATOM 1269 C C . ASP A 1 165 ? 21.253 1.949 -25.249 1.00 89.69 165 ASP A C 1
ATOM 1271 O O . ASP A 1 165 ? 22.484 1.925 -25.195 1.00 89.69 165 ASP A O 1
ATOM 1275 N N . ILE A 1 166 ? 20.522 0.854 -25.485 1.00 90.12 166 ILE A N 1
ATOM 1276 C CA . ILE A 1 166 ? 21.098 -0.490 -25.633 1.00 90.12 166 ILE A CA 1
ATOM 1277 C C . ILE A 1 166 ? 21.097 -0.909 -27.107 1.00 90.12 166 ILE A C 1
ATOM 1279 O O . ILE A 1 166 ? 22.162 -1.016 -27.721 1.00 90.12 166 ILE A O 1
ATOM 1283 N N . TYR A 1 167 ? 19.924 -1.119 -27.715 1.00 88.75 167 TYR A N 1
ATOM 1284 C CA . TYR A 1 167 ? 19.835 -1.718 -29.054 1.00 88.75 167 TYR A CA 1
ATOM 1285 C C . TYR A 1 167 ? 20.497 -0.860 -30.143 1.00 88.75 167 TYR A C 1
ATOM 1287 O O . TYR A 1 167 ? 21.361 -1.337 -30.883 1.00 88.75 167 TYR A O 1
ATOM 1295 N N . LYS A 1 168 ? 20.144 0.424 -30.229 1.00 89.19 168 LYS A N 1
ATOM 1296 C CA . LYS A 1 168 ? 20.693 1.357 -31.219 1.00 89.19 168 LYS A CA 1
ATOM 1297 C C . LYS A 1 168 ? 22.164 1.655 -30.945 1.00 89.19 168 LYS A C 1
ATOM 1299 O O . LYS A 1 168 ? 22.970 1.652 -31.871 1.00 89.19 168 LYS A O 1
ATOM 1304 N N . ARG A 1 169 ? 22.544 1.891 -29.687 1.00 87.31 169 ARG A N 1
ATOM 1305 C CA . ARG A 1 169 ? 23.920 2.273 -29.336 1.00 87.31 169 ARG A CA 1
ATOM 1306 C C . ARG A 1 169 ? 24.930 1.131 -29.487 1.00 87.31 169 ARG A C 1
ATOM 1308 O O . ARG A 1 169 ? 26.050 1.396 -29.926 1.00 87.31 169 ARG A O 1
ATOM 1315 N N . ILE A 1 170 ? 24.554 -0.099 -29.129 1.00 85.38 170 ILE A N 1
ATOM 1316 C CA . ILE A 1 170 ? 25.472 -1.249 -29.044 1.00 85.38 170 ILE A CA 1
ATOM 1317 C C . ILE A 1 170 ? 25.342 -2.167 -30.263 1.00 85.38 170 ILE A C 1
ATOM 1319 O O . ILE A 1 170 ? 26.351 -2.498 -30.878 1.00 85.38 170 ILE A O 1
ATOM 1323 N N . PHE A 1 171 ? 24.121 -2.555 -30.643 1.00 81.69 171 PHE A N 1
ATOM 1324 C CA . PHE A 1 171 ? 23.910 -3.599 -31.652 1.00 81.69 171 PHE A CA 1
ATOM 1325 C C . PHE A 1 171 ? 23.761 -3.051 -33.069 1.00 81.69 171 PHE A C 1
ATOM 1327 O O . PHE A 1 171 ? 24.336 -3.597 -34.010 1.00 81.69 171 PHE A O 1
ATOM 1334 N N . LYS A 1 172 ? 22.972 -1.986 -33.254 1.00 78.38 172 LYS A N 1
ATOM 1335 C CA . LYS A 1 172 ? 22.618 -1.512 -34.597 1.00 78.38 172 LYS A CA 1
ATOM 1336 C C . LYS A 1 172 ? 22.468 0.005 -34.661 1.00 78.38 172 LYS A C 1
ATOM 1338 O O . LYS A 1 172 ? 21.362 0.527 -34.610 1.00 78.38 172 LYS A O 1
ATOM 1343 N N . LYS A 1 173 ? 23.595 0.699 -34.858 1.00 79.88 173 LYS A N 1
ATOM 1344 C CA . LYS A 1 173 ? 23.677 2.175 -34.908 1.00 79.88 173 LYS A CA 1
ATOM 1345 C C . LYS A 1 173 ? 22.936 2.815 -36.088 1.00 79.88 173 LYS A C 1
ATOM 1347 O O . LYS A 1 173 ? 22.369 3.893 -35.931 1.00 79.88 173 LYS A O 1
ATOM 1352 N N . ASN A 1 174 ? 22.886 2.127 -37.233 1.00 80.62 174 ASN A N 1
ATOM 1353 C CA . ASN A 1 174 ? 22.303 2.630 -38.488 1.00 80.62 174 ASN A CA 1
ATOM 1354 C C . ASN A 1 174 ? 21.054 1.833 -38.923 1.00 80.62 174 ASN A C 1
ATOM 1356 O O . ASN A 1 174 ? 20.857 1.561 -40.105 1.00 80.62 174 ASN A O 1
ATOM 1360 N N . GLY A 1 175 ? 20.229 1.385 -37.973 1.00 80.00 175 GLY A N 1
ATOM 1361 C CA . GLY A 1 175 ? 18.911 0.816 -38.269 1.00 80.00 175 GLY A CA 1
ATOM 1362 C C . GLY A 1 175 ? 17.927 1.858 -38.815 1.00 80.00 175 GLY A C 1
ATOM 1363 O O . GLY A 1 175 ? 18.068 3.052 -38.562 1.00 80.00 175 GLY A O 1
ATOM 1364 N N . SER A 1 176 ? 16.920 1.393 -39.557 1.00 87.56 176 SER A N 1
ATOM 1365 C CA . SER A 1 176 ? 15.808 2.245 -40.010 1.00 87.56 176 SER A CA 1
ATOM 1366 C C . SER A 1 176 ? 14.804 2.510 -38.882 1.00 87.56 176 SER A C 1
ATOM 1368 O O . SER A 1 176 ? 14.624 1.667 -38.001 1.00 87.56 176 SER A O 1
ATOM 1370 N N . ASP A 1 177 ? 14.068 3.621 -38.950 1.00 87.81 177 ASP A N 1
ATOM 1371 C CA . ASP A 1 177 ? 13.043 3.965 -37.950 1.00 87.81 177 ASP A CA 1
ATOM 1372 C C . ASP A 1 177 ? 11.964 2.887 -37.813 1.00 87.81 177 ASP A C 1
ATOM 1374 O O . ASP A 1 177 ? 11.511 2.581 -36.711 1.00 87.81 177 ASP A O 1
ATOM 1378 N N . ARG A 1 178 ? 11.612 2.219 -38.918 1.00 89.19 178 ARG A N 1
ATOM 1379 C CA . ARG A 1 178 ? 10.668 1.093 -38.907 1.00 89.19 178 ARG A CA 1
ATOM 1380 C C . ARG A 1 178 ? 11.188 -0.090 -38.087 1.00 89.19 178 ARG A C 1
ATOM 1382 O O . ARG A 1 178 ? 10.404 -0.752 -37.411 1.00 89.19 178 ARG A O 1
ATOM 1389 N N . GLN A 1 179 ? 12.495 -0.352 -38.133 1.00 88.81 179 GLN A N 1
ATOM 1390 C CA . GLN A 1 179 ? 13.121 -1.393 -37.316 1.00 88.81 179 GLN A CA 1
ATOM 1391 C C . GLN A 1 179 ? 13.155 -0.990 -35.843 1.00 88.81 179 GLN A C 1
ATOM 1393 O O . GLN A 1 179 ? 12.780 -1.802 -35.003 1.00 88.81 179 GLN A O 1
ATOM 1398 N N . TYR A 1 180 ? 13.528 0.253 -35.520 1.00 88.88 180 TYR A N 1
ATOM 1399 C CA . TYR A 1 180 ? 13.510 0.720 -34.130 1.00 88.88 180 TYR A CA 1
ATOM 1400 C C . TYR A 1 180 ? 12.103 0.707 -33.534 1.00 88.88 180 TYR A C 1
ATOM 1402 O O . TYR A 1 180 ? 11.934 0.273 -32.400 1.00 88.88 180 TYR A O 1
ATOM 1410 N N . LEU A 1 181 ? 11.083 1.095 -34.304 1.00 90.81 181 LEU A N 1
ATOM 1411 C CA . LEU A 1 181 ? 9.691 1.016 -33.868 1.00 90.81 181 LEU A CA 1
ATOM 1412 C C . LEU A 1 18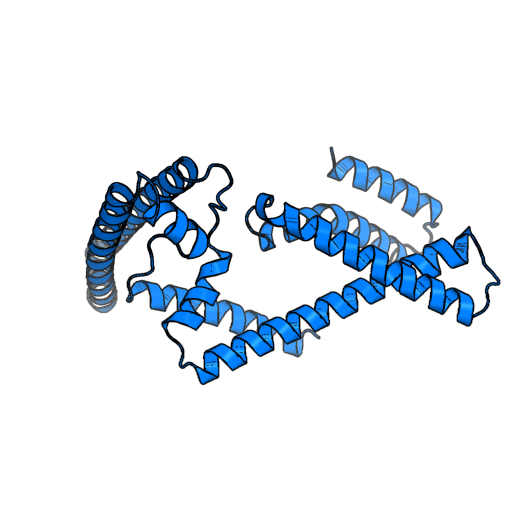1 ? 9.260 -0.430 -33.597 1.00 90.81 181 LEU A C 1
ATOM 1414 O O . LEU A 1 181 ? 8.602 -0.696 -32.595 1.00 90.81 181 LEU A O 1
ATOM 1418 N N . PHE A 1 182 ? 9.626 -1.371 -34.470 1.00 93.19 182 PHE A N 1
ATOM 1419 C CA . PHE A 1 182 ? 9.305 -2.783 -34.268 1.00 93.19 182 PHE A CA 1
ATOM 1420 C C . PHE A 1 182 ? 9.979 -3.346 -33.009 1.00 93.19 182 PHE A C 1
ATOM 1422 O O . PHE A 1 182 ? 9.316 -3.977 -32.189 1.00 93.19 182 PHE A O 1
ATOM 1429 N N . VAL A 1 183 ? 11.269 -3.056 -32.818 1.00 92.94 183 VAL A N 1
ATOM 1430 C CA . VAL A 1 183 ? 12.016 -3.470 -31.620 1.00 92.9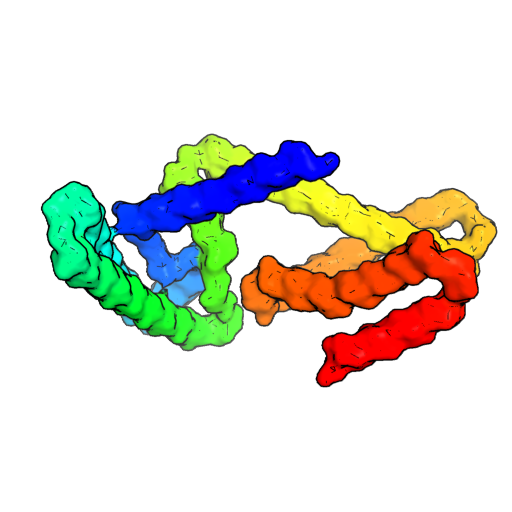4 183 VAL A CA 1
ATOM 1431 C C . VAL A 1 183 ? 11.449 -2.808 -30.363 1.00 92.94 183 VAL A C 1
ATOM 1433 O O . VAL A 1 183 ? 11.341 -3.470 -29.338 1.00 92.94 183 VAL A O 1
ATOM 1436 N N . SER A 1 184 ? 11.009 -1.550 -30.446 1.00 93.38 184 SER A N 1
ATOM 1437 C CA . SER A 1 184 ? 10.353 -0.853 -29.334 1.00 93.38 184 SER A CA 1
ATOM 1438 C C . SER A 1 184 ? 9.054 -1.533 -28.916 1.00 93.38 184 SER A C 1
ATOM 1440 O O . SER A 1 184 ? 8.880 -1.830 -27.740 1.00 93.38 184 SER A O 1
ATOM 1442 N N . LYS A 1 185 ? 8.198 -1.915 -29.873 1.00 93.88 185 LYS A N 1
ATOM 1443 C CA . LYS A 1 185 ? 6.978 -2.684 -29.574 1.00 93.88 185 LYS A CA 1
ATOM 1444 C C . LYS A 1 185 ? 7.284 -4.026 -28.902 1.00 93.88 185 LYS A C 1
ATOM 1446 O O . LYS A 1 185 ? 6.595 -4.395 -27.956 1.00 93.88 185 LYS A O 1
ATOM 1451 N N . LEU A 1 186 ? 8.314 -4.741 -29.362 1.00 95.38 186 LEU A N 1
ATOM 1452 C CA . LEU A 1 186 ? 8.746 -5.991 -28.726 1.00 95.38 186 LEU A CA 1
ATOM 1453 C C . LEU A 1 186 ? 9.269 -5.758 -27.304 1.00 95.38 186 LEU A C 1
ATOM 1455 O O . LEU A 1 186 ? 8.915 -6.510 -26.401 1.00 95.38 186 LEU A O 1
ATOM 1459 N N . ALA A 1 187 ? 10.059 -4.702 -27.092 1.00 95.12 187 ALA A N 1
ATOM 1460 C CA . ALA A 1 187 ? 10.542 -4.327 -25.769 1.00 95.12 187 ALA A CA 1
ATOM 1461 C C . ALA A 1 187 ? 9.381 -3.974 -24.823 1.00 95.12 187 ALA A C 1
ATOM 1463 O O . ALA A 1 187 ? 9.384 -4.418 -23.680 1.00 95.12 187 ALA A O 1
ATOM 1464 N N . THR A 1 188 ? 8.358 -3.251 -25.293 1.00 95.31 188 THR A N 1
ATOM 1465 C CA . THR A 1 188 ? 7.151 -2.959 -24.500 1.00 95.31 188 THR A CA 1
ATOM 1466 C C . THR A 1 188 ? 6.434 -4.237 -24.066 1.00 95.31 188 THR A C 1
ATOM 1468 O O . THR A 1 188 ? 6.079 -4.362 -22.898 1.00 95.31 188 THR A O 1
ATOM 1471 N N . VAL A 1 189 ? 6.244 -5.204 -24.974 1.00 96.25 189 VAL A N 1
ATOM 1472 C CA . VAL A 1 189 ? 5.614 -6.495 -24.634 1.00 96.25 189 VAL A CA 1
ATOM 1473 C C . VAL A 1 189 ? 6.463 -7.272 -23.629 1.00 96.25 189 VAL A C 1
ATOM 1475 O O . VAL A 1 189 ? 5.923 -7.801 -22.661 1.00 96.25 189 VAL A O 1
ATOM 1478 N N . PHE A 1 190 ? 7.784 -7.308 -23.823 1.00 96.62 190 PHE A N 1
ATOM 1479 C CA . PHE A 1 190 ? 8.709 -7.957 -22.896 1.00 96.62 190 PHE A CA 1
ATOM 1480 C C . PHE A 1 190 ? 8.611 -7.365 -21.484 1.00 96.62 190 PHE A C 1
ATOM 1482 O O . PHE A 1 190 ? 8.391 -8.106 -20.528 1.00 96.62 190 PHE A O 1
ATOM 1489 N N . TRP A 1 191 ? 8.707 -6.039 -21.351 1.00 96.50 191 TRP A N 1
ATOM 1490 C CA . TRP A 1 191 ? 8.601 -5.365 -20.054 1.00 96.50 191 TRP A CA 1
ATOM 1491 C C . TRP A 1 191 ? 7.213 -5.518 -19.428 1.00 96.50 191 TRP A C 1
ATOM 1493 O O . TRP A 1 191 ? 7.119 -5.679 -18.216 1.00 96.50 191 TRP A O 1
ATOM 1503 N N . GLY A 1 192 ? 6.147 -5.540 -20.233 1.00 95.62 192 GLY A N 1
ATOM 1504 C CA . GLY A 1 192 ? 4.794 -5.822 -19.753 1.00 95.62 192 GLY A CA 1
ATOM 1505 C C . GLY A 1 192 ? 4.667 -7.228 -19.162 1.00 95.62 192 GLY A C 1
ATOM 1506 O O . GLY A 1 192 ? 4.152 -7.388 -18.059 1.00 95.62 192 GLY A O 1
ATOM 1507 N N . LEU A 1 193 ? 5.193 -8.248 -19.848 1.00 95.88 193 LEU A N 1
ATOM 1508 C CA . LEU A 1 193 ? 5.190 -9.625 -19.346 1.00 95.88 193 LEU A CA 1
ATOM 1509 C C . LEU A 1 193 ? 6.063 -9.782 -18.093 1.00 95.88 193 LEU A C 1
ATOM 1511 O O . LEU A 1 193 ? 5.675 -10.469 -17.147 1.00 95.88 193 LEU A O 1
ATOM 1515 N N . TYR A 1 194 ? 7.218 -9.116 -18.071 1.00 94.50 194 TYR A N 1
ATOM 1516 C CA . TYR A 1 194 ? 8.088 -9.062 -16.900 1.00 94.50 194 TYR A CA 1
ATOM 1517 C C . TYR A 1 194 ? 7.373 -8.428 -15.700 1.00 94.50 194 TYR A C 1
ATOM 1519 O O . TYR A 1 194 ? 7.376 -9.006 -14.616 1.00 94.50 194 TYR A O 1
ATOM 1527 N N . ALA A 1 195 ? 6.694 -7.294 -15.899 1.00 92.75 195 ALA A N 1
ATOM 1528 C CA . ALA A 1 195 ? 5.927 -6.617 -14.857 1.00 92.75 195 ALA A CA 1
ATOM 1529 C C . ALA A 1 195 ? 4.777 -7.487 -14.322 1.00 92.75 195 ALA A C 1
ATOM 1531 O O . ALA A 1 195 ? 4.613 -7.582 -13.110 1.00 92.75 195 ALA A O 1
ATOM 1532 N N . ILE A 1 196 ? 4.027 -8.174 -15.196 1.00 93.00 196 ILE A N 1
ATOM 1533 C CA . ILE A 1 196 ? 2.974 -9.122 -14.781 1.00 93.00 196 ILE A CA 1
ATOM 1534 C C . ILE A 1 196 ? 3.572 -10.255 -13.945 1.00 93.00 196 ILE A C 1
ATOM 1536 O O . ILE A 1 196 ? 3.042 -10.586 -12.890 1.00 93.00 196 ILE A O 1
ATOM 1540 N N . THR A 1 197 ? 4.689 -10.827 -14.394 1.00 91.81 197 THR A N 1
ATOM 1541 C CA . THR A 1 197 ? 5.364 -11.908 -13.665 1.00 91.81 197 THR A CA 1
ATOM 1542 C C . THR A 1 197 ? 5.811 -11.429 -12.288 1.00 91.81 197 THR A C 1
ATOM 1544 O O . THR A 1 197 ? 5.557 -12.108 -11.302 1.00 91.81 197 THR A O 1
ATOM 1547 N N . PHE A 1 198 ? 6.413 -10.242 -12.202 1.00 88.94 198 PHE A N 1
ATOM 1548 C CA . PHE A 1 198 ? 6.825 -9.644 -10.934 1.00 88.94 198 PHE A CA 1
ATOM 1549 C C . PHE A 1 198 ? 5.633 -9.356 -10.008 1.00 88.94 198 PHE A C 1
ATOM 1551 O O . PHE A 1 198 ? 5.700 -9.655 -8.818 1.00 88.94 198 PHE A O 1
ATOM 1558 N N . ALA A 1 199 ? 4.520 -8.847 -10.546 1.00 87.69 199 ALA A N 1
ATOM 1559 C CA . ALA A 1 199 ? 3.309 -8.557 -9.781 1.00 87.69 199 ALA A CA 1
ATOM 1560 C C . ALA A 1 199 ? 2.730 -9.801 -9.083 1.00 87.69 199 ALA A C 1
ATOM 1562 O O . ALA A 1 199 ? 2.210 -9.683 -7.977 1.00 87.69 199 ALA A O 1
ATOM 1563 N N . LEU A 1 200 ? 2.878 -10.997 -9.668 1.00 85.38 200 LEU A N 1
ATOM 1564 C CA . LEU A 1 200 ? 2.450 -12.253 -9.033 1.00 85.38 200 LEU A CA 1
ATOM 1565 C C . LEU A 1 200 ? 3.230 -12.579 -7.749 1.00 85.38 200 LEU A C 1
ATOM 1567 O O . LEU A 1 200 ? 2.698 -13.257 -6.874 1.00 85.38 200 LEU A O 1
ATOM 1571 N N . PHE A 1 201 ? 4.461 -12.082 -7.616 1.00 82.00 201 PHE A N 1
ATOM 1572 C CA . PHE A 1 201 ? 5.302 -12.267 -6.428 1.00 82.00 201 PHE A CA 1
ATOM 1573 C C . PHE A 1 201 ? 5.321 -11.037 -5.508 1.00 82.00 201 PHE A C 1
ATOM 1575 O O . PHE A 1 201 ? 5.901 -11.091 -4.425 1.00 82.00 201 PHE A O 1
ATOM 1582 N N . ALA A 1 202 ? 4.685 -9.929 -5.899 1.00 79.19 202 ALA A N 1
ATOM 1583 C CA . ALA A 1 202 ? 4.728 -8.680 -5.141 1.00 79.19 202 ALA A CA 1
ATOM 1584 C C . ALA A 1 202 ? 4.047 -8.782 -3.764 1.00 79.19 202 ALA A C 1
ATOM 1586 O O . ALA A 1 202 ? 4.444 -8.072 -2.844 1.00 79.19 202 ALA A O 1
ATOM 1587 N N . ASN A 1 203 ? 3.095 -9.709 -3.593 1.00 69.06 203 ASN A N 1
ATOM 1588 C CA . ASN A 1 203 ? 2.386 -9.928 -2.323 1.00 69.06 203 ASN A CA 1
ATOM 1589 C C . ASN A 1 203 ? 3.315 -10.343 -1.163 1.00 69.06 203 ASN A C 1
ATOM 1591 O O . ASN A 1 203 ? 2.944 -10.212 -0.003 1.00 69.06 203 ASN A O 1
ATOM 1595 N N . TYR A 1 204 ? 4.536 -10.810 -1.446 1.00 71.62 204 TYR A N 1
ATOM 1596 C CA . TYR A 1 204 ? 5.507 -11.175 -0.408 1.00 71.62 204 TYR A CA 1
ATOM 1597 C C . TYR A 1 204 ? 6.325 -9.984 0.127 1.00 71.62 204 TYR A C 1
ATOM 1599 O O . TYR A 1 204 ? 7.099 -10.156 1.066 1.00 71.62 204 TYR A O 1
ATOM 1607 N N . LEU A 1 205 ? 6.189 -8.784 -0.455 1.00 69.81 205 LEU A N 1
ATOM 1608 C CA . LEU A 1 205 ? 7.039 -7.621 -0.155 1.00 69.81 205 LEU A CA 1
ATOM 1609 C C . LEU A 1 205 ? 6.535 -6.746 1.011 1.00 69.81 205 LEU A C 1
ATOM 1611 O O . LEU A 1 205 ? 7.132 -5.707 1.288 1.00 69.81 205 LEU A O 1
ATOM 1615 N N . GLY A 1 206 ? 5.473 -7.152 1.714 1.00 74.62 206 GLY A N 1
ATOM 1616 C CA . GLY A 1 206 ? 4.875 -6.350 2.784 1.00 74.62 206 GLY A CA 1
ATOM 1617 C C . GLY A 1 206 ? 4.141 -5.130 2.225 1.00 74.62 206 GLY A C 1
ATOM 1618 O O . GLY A 1 206 ? 3.414 -5.241 1.242 1.00 74.62 206 GLY A O 1
ATOM 1619 N N . SER A 1 207 ? 4.286 -3.962 2.855 1.00 79.50 207 SER A N 1
ATOM 1620 C CA . SER A 1 207 ? 3.691 -2.726 2.330 1.00 79.50 207 SER A CA 1
ATOM 1621 C C . SER A 1 207 ? 4.355 -2.342 1.009 1.00 79.50 207 SER A C 1
ATOM 1623 O O . SER A 1 207 ? 5.562 -2.101 0.963 1.00 79.50 207 SER A O 1
ATOM 1625 N N . LEU A 1 208 ? 3.576 -2.225 -0.072 1.00 79.38 208 LEU A N 1
ATOM 1626 C CA . LEU A 1 208 ? 4.121 -1.864 -1.387 1.00 79.38 208 LEU A CA 1
ATOM 1627 C C . LEU A 1 208 ? 4.811 -0.493 -1.368 1.00 79.38 208 LEU A C 1
ATOM 1629 O O . LEU A 1 208 ? 5.829 -0.296 -2.031 1.00 79.38 208 LEU A O 1
ATOM 1633 N N . VAL A 1 209 ? 4.290 0.448 -0.577 1.00 79.69 209 VAL A N 1
ATOM 1634 C CA . VAL A 1 209 ? 4.901 1.775 -0.403 1.00 79.69 209 VAL A CA 1
ATOM 1635 C C . VAL A 1 209 ? 6.268 1.664 0.273 1.00 79.69 209 VAL A C 1
ATOM 1637 O O . VAL A 1 209 ? 7.213 2.350 -0.117 1.00 79.69 209 VAL A O 1
ATOM 1640 N N . GLU A 1 210 ? 6.394 0.787 1.265 1.00 81.38 210 GLU A N 1
ATOM 1641 C CA . GLU A 1 210 ? 7.662 0.527 1.943 1.00 81.38 210 GLU A CA 1
ATOM 1642 C C . GLU A 1 210 ? 8.668 -0.141 1.001 1.00 81.38 210 GLU A C 1
ATOM 1644 O O . GLU A 1 210 ? 9.793 0.342 0.869 1.00 81.38 210 GLU A O 1
ATOM 1649 N N . ALA A 1 211 ? 8.245 -1.171 0.266 1.00 84.12 211 ALA A N 1
ATOM 1650 C CA . ALA A 1 211 ? 9.085 -1.873 -0.700 1.00 84.12 211 ALA A CA 1
ATOM 1651 C C . ALA A 1 211 ? 9.645 -0.931 -1.781 1.00 84.12 211 ALA A C 1
ATOM 1653 O O . ALA A 1 211 ? 10.841 -0.960 -2.080 1.00 84.12 211 ALA A O 1
ATOM 1654 N N . VAL A 1 212 ? 8.809 -0.042 -2.331 1.00 83.88 212 VAL A N 1
ATOM 1655 C CA . VAL A 1 212 ? 9.241 0.967 -3.313 1.00 83.88 212 VAL A CA 1
ATOM 1656 C C . VAL A 1 212 ? 10.229 1.960 -2.699 1.00 83.88 212 VAL A C 1
ATOM 1658 O O . VAL A 1 212 ? 11.197 2.340 -3.358 1.00 83.88 212 VAL A O 1
ATOM 1661 N N . ASN A 1 213 ? 10.029 2.366 -1.443 1.00 86.25 213 ASN A N 1
ATOM 1662 C CA . ASN A 1 213 ? 10.956 3.268 -0.759 1.00 86.25 213 ASN A CA 1
ATOM 1663 C C . ASN A 1 213 ? 12.312 2.612 -0.482 1.00 86.25 213 ASN A C 1
ATOM 1665 O O . ASN A 1 213 ? 13.336 3.274 -0.648 1.00 86.25 213 ASN A O 1
ATOM 1669 N N . ILE A 1 214 ? 12.332 1.332 -0.104 1.00 86.50 214 ILE A N 1
ATOM 1670 C CA . ILE A 1 214 ? 13.569 0.561 0.075 1.00 86.50 214 ILE A CA 1
ATOM 1671 C C . ILE A 1 214 ? 14.312 0.451 -1.257 1.00 86.50 214 ILE A C 1
ATOM 1673 O O . ILE A 1 214 ? 15.486 0.789 -1.336 1.00 86.50 214 ILE A O 1
ATOM 1677 N N . LEU A 1 215 ? 13.632 0.043 -2.331 1.00 86.44 215 LEU A N 1
ATOM 1678 C CA . LEU A 1 215 ? 14.265 -0.053 -3.650 1.00 86.44 215 LEU A CA 1
ATOM 1679 C C . LEU A 1 215 ? 14.768 1.308 -4.145 1.00 86.44 215 LEU A C 1
ATOM 1681 O O . LEU A 1 215 ? 15.861 1.403 -4.697 1.00 86.44 215 LEU A O 1
ATOM 1685 N N . GLY A 1 216 ? 13.992 2.371 -3.934 1.00 86.56 216 GLY A N 1
ATOM 1686 C CA . GLY A 1 216 ? 14.382 3.726 -4.305 1.00 86.56 216 GLY A CA 1
ATOM 1687 C C . GLY A 1 216 ? 15.604 4.224 -3.532 1.00 86.56 216 GLY A C 1
ATOM 1688 O O . GLY A 1 216 ? 16.502 4.818 -4.130 1.00 86.56 216 GLY A O 1
ATOM 1689 N N . SER A 1 217 ? 15.670 3.975 -2.221 1.00 87.12 217 SER A N 1
ATOM 1690 C CA . SER A 1 217 ? 16.760 4.466 -1.371 1.00 87.12 217 SER A CA 1
ATOM 1691 C C . SER A 1 217 ? 18.125 3.890 -1.753 1.00 87.12 217 SER A C 1
ATOM 1693 O O . SER A 1 217 ? 19.117 4.612 -1.637 1.00 87.12 217 SER A O 1
ATOM 1695 N N . LEU A 1 218 ? 18.167 2.664 -2.290 1.00 89.31 218 LEU A N 1
ATOM 1696 C CA . LEU A 1 218 ? 19.392 2.039 -2.801 1.00 89.31 218 LEU A CA 1
ATOM 1697 C C . LEU A 1 218 ? 20.005 2.850 -3.954 1.00 89.31 218 LEU A C 1
ATOM 1699 O O . LEU A 1 218 ? 21.181 3.199 -3.917 1.00 89.31 218 LEU A O 1
ATOM 1703 N N . PHE A 1 219 ? 19.195 3.238 -4.943 1.00 89.06 219 PHE A N 1
ATOM 1704 C CA . PHE A 1 219 ? 19.709 3.846 -6.176 1.00 89.06 219 PHE A CA 1
ATOM 1705 C C . PHE A 1 219 ? 19.720 5.380 -6.173 1.00 89.06 219 PHE A C 1
ATOM 1707 O O . PHE A 1 219 ? 20.537 6.002 -6.863 1.00 89.06 219 PHE A O 1
ATOM 1714 N N . TYR A 1 220 ? 18.815 6.033 -5.435 1.00 89.69 220 TYR A N 1
ATOM 1715 C CA . TYR A 1 220 ? 18.655 7.492 -5.506 1.00 89.69 220 TYR A CA 1
ATOM 1716 C C . TYR A 1 220 ? 19.907 8.256 -5.073 1.00 89.69 220 TYR A C 1
ATOM 1718 O O . TYR A 1 220 ? 20.228 9.277 -5.686 1.00 89.69 220 TYR A O 1
ATOM 1726 N N . GLY A 1 221 ? 20.634 7.760 -4.066 1.00 90.06 221 GLY A N 1
ATOM 1727 C CA . GLY A 1 221 ? 21.875 8.379 -3.595 1.00 90.06 221 GLY A CA 1
ATOM 1728 C C . GLY A 1 221 ? 22.958 8.409 -4.675 1.00 90.06 221 GLY A C 1
ATOM 1729 O O . GLY A 1 221 ? 23.485 9.478 -4.999 1.00 90.06 221 GLY A O 1
ATOM 1730 N N . THR A 1 222 ? 23.237 7.256 -5.289 1.00 92.31 222 THR A N 1
ATOM 1731 C CA . THR A 1 222 ? 24.237 7.115 -6.357 1.00 92.31 222 THR A CA 1
ATOM 1732 C C . THR A 1 222 ? 23.878 7.974 -7.571 1.00 92.31 222 THR A C 1
ATOM 1734 O O . THR A 1 222 ? 24.715 8.731 -8.073 1.00 92.31 222 THR A O 1
ATOM 1737 N N . ILE A 1 223 ? 22.615 7.932 -8.013 1.00 92.31 223 ILE A N 1
ATOM 1738 C CA . ILE A 1 223 ? 22.132 8.721 -9.156 1.00 92.31 223 ILE A CA 1
ATOM 1739 C C . ILE A 1 223 ? 22.277 10.224 -8.884 1.00 92.31 223 ILE A C 1
ATOM 1741 O O . ILE A 1 223 ? 22.805 10.955 -9.726 1.00 92.31 223 ILE A O 1
ATOM 1745 N N . LEU A 1 224 ? 21.860 10.693 -7.703 1.00 92.44 224 LEU A N 1
ATOM 1746 C CA . LEU A 1 224 ? 22.012 12.092 -7.306 1.00 92.44 224 LEU A CA 1
ATOM 1747 C C . LEU A 1 224 ? 23.486 12.516 -7.315 1.00 92.44 224 LEU A C 1
ATOM 1749 O O . LEU A 1 224 ? 23.808 13.576 -7.851 1.00 92.44 224 LEU A O 1
ATOM 1753 N N . GLY A 1 225 ? 24.385 11.680 -6.788 1.00 92.31 225 GLY A N 1
ATOM 1754 C CA . GLY A 1 225 ? 25.828 11.929 -6.798 1.00 92.31 225 GLY A CA 1
ATOM 1755 C C . GLY A 1 225 ? 26.391 12.120 -8.210 1.00 92.31 225 GLY A C 1
ATOM 1756 O O . GLY A 1 225 ? 27.107 13.093 -8.462 1.00 92.31 225 GLY A O 1
ATOM 1757 N N . ILE A 1 226 ? 26.006 11.255 -9.156 1.00 93.50 226 ILE A N 1
ATOM 1758 C CA . ILE A 1 226 ? 26.394 11.374 -10.572 1.00 93.50 226 ILE A CA 1
ATOM 1759 C C . ILE A 1 226 ? 25.916 12.710 -11.154 1.00 93.50 226 ILE A C 1
ATOM 1761 O O . ILE A 1 226 ? 26.697 13.413 -11.802 1.00 93.50 226 ILE A O 1
ATOM 1765 N N . PHE A 1 227 ? 24.659 13.092 -10.904 1.00 92.81 227 PHE A N 1
ATOM 1766 C CA . PHE A 1 227 ? 24.115 14.362 -11.390 1.00 92.81 227 PHE A CA 1
ATOM 1767 C C . PHE A 1 227 ? 24.823 15.573 -10.776 1.00 92.81 227 PHE A C 1
ATOM 1769 O O . PHE A 1 227 ? 25.168 16.501 -11.506 1.00 92.81 227 PHE A O 1
ATOM 1776 N N . LEU A 1 228 ? 25.090 15.572 -9.466 1.00 93.88 228 LEU A N 1
ATOM 1777 C CA . LEU A 1 228 ? 25.812 16.662 -8.804 1.00 93.88 228 LEU A CA 1
ATOM 1778 C C . LEU A 1 228 ? 27.221 16.832 -9.383 1.00 93.88 228 LEU A C 1
ATOM 1780 O O . LEU A 1 228 ? 27.627 17.953 -9.694 1.00 93.88 228 LEU A O 1
ATOM 1784 N N . VAL A 1 229 ? 27.945 15.733 -9.599 1.00 93.44 229 VAL A N 1
ATOM 1785 C CA . VAL A 1 229 ? 29.262 15.767 -10.250 1.00 93.44 229 VAL A CA 1
ATOM 1786 C C . VAL A 1 229 ? 29.154 16.321 -11.671 1.00 93.44 229 VAL A C 1
ATOM 1788 O O . VAL A 1 229 ? 29.909 17.225 -12.030 1.00 93.44 229 VAL A O 1
ATOM 1791 N N . GLY A 1 230 ? 28.179 15.852 -12.452 1.00 90.56 230 GLY A N 1
ATOM 1792 C CA . GLY A 1 230 ? 27.949 16.318 -13.819 1.00 90.56 230 GLY A CA 1
ATOM 1793 C C . GLY A 1 230 ? 27.598 17.808 -13.921 1.00 90.56 230 GLY A C 1
ATOM 1794 O O . GLY A 1 230 ? 28.070 18.485 -14.834 1.00 90.56 230 GLY A O 1
ATOM 1795 N N . PHE A 1 231 ? 26.809 18.344 -12.983 1.00 91.50 231 PHE A N 1
ATOM 1796 C CA . PHE A 1 231 ? 26.392 19.751 -12.997 1.00 91.50 231 PHE A CA 1
ATOM 1797 C C . PHE A 1 231 ? 27.440 20.705 -12.412 1.00 91.50 231 PHE A C 1
ATOM 1799 O O . PHE A 1 231 ? 27.713 21.752 -13.007 1.00 91.50 231 PHE A O 1
ATOM 1806 N N . PHE A 1 232 ? 28.027 20.366 -11.261 1.00 93.81 232 PHE A N 1
ATOM 1807 C CA . PHE A 1 232 ? 28.886 21.282 -10.503 1.00 93.81 232 PHE A CA 1
ATOM 1808 C C . PHE A 1 232 ? 30.380 21.110 -10.807 1.00 93.81 232 PHE A C 1
ATOM 1810 O O . PHE A 1 232 ? 31.134 22.081 -10.734 1.00 93.81 232 PHE A O 1
ATOM 1817 N N . PHE A 1 233 ? 30.826 19.918 -11.219 1.00 91.25 233 PHE A N 1
ATOM 1818 C CA . PHE A 1 233 ? 32.245 19.599 -11.398 1.00 91.25 233 PHE A CA 1
ATOM 1819 C C . PHE A 1 233 ? 32.590 19.267 -12.853 1.00 91.25 233 PHE A C 1
ATOM 1821 O O . PHE A 1 233 ? 32.996 18.159 -13.195 1.00 91.25 233 PHE A O 1
ATOM 1828 N N . LYS A 1 234 ? 32.543 20.292 -13.714 1.00 84.38 234 LYS A N 1
ATOM 1829 C CA . LYS A 1 234 ? 32.803 20.203 -15.170 1.00 84.38 234 LYS A CA 1
ATOM 1830 C C . LYS A 1 234 ? 34.178 19.639 -15.575 1.00 84.38 234 LYS A C 1
ATOM 1832 O O . LYS A 1 234 ? 34.396 19.369 -16.750 1.00 84.38 234 LYS A O 1
ATOM 1837 N N . LYS A 1 235 ? 35.121 19.517 -14.632 1.00 88.25 235 LYS A N 1
ATOM 1838 C CA . LYS A 1 235 ? 36.470 18.969 -14.863 1.00 88.25 235 LYS A CA 1
ATOM 1839 C C . LYS A 1 235 ? 36.549 17.450 -14.673 1.00 88.25 235 LYS A C 1
ATOM 1841 O O . LYS A 1 235 ? 37.551 16.856 -15.060 1.00 88.25 235 LYS A O 1
ATOM 1846 N N . ILE A 1 236 ? 35.542 16.828 -14.057 1.00 88.62 236 ILE A N 1
ATOM 1847 C CA . ILE A 1 236 ? 35.532 15.386 -13.803 1.00 88.62 236 ILE A CA 1
ATOM 1848 C C . ILE A 1 236 ? 35.018 14.673 -15.058 1.00 88.62 236 ILE A C 1
ATOM 1850 O O . ILE A 1 236 ? 33.939 14.972 -15.563 1.00 88.62 236 ILE A O 1
ATOM 1854 N N . GLY A 1 237 ? 35.820 13.746 -15.585 1.00 90.19 237 GLY A N 1
ATOM 1855 C CA . GLY A 1 237 ? 35.471 12.961 -16.768 1.00 90.19 237 GLY A CA 1
ATOM 1856 C C . GLY A 1 237 ? 34.542 11.786 -16.451 1.00 90.19 237 GLY A C 1
ATOM 1857 O O . GLY A 1 237 ? 34.589 11.221 -15.359 1.00 90.19 237 GLY A O 1
ATOM 1858 N N . GLY A 1 238 ? 33.756 11.355 -17.443 1.00 89.81 238 GLY A N 1
ATOM 1859 C CA . GLY A 1 238 ? 32.747 10.300 -17.273 1.00 89.81 238 GLY A CA 1
ATOM 1860 C C . GLY A 1 238 ? 33.292 8.954 -16.779 1.00 89.81 238 GLY A C 1
ATOM 1861 O O . GLY A 1 238 ? 32.604 8.264 -16.036 1.00 89.81 238 GLY A O 1
ATOM 1862 N N . HIS A 1 239 ? 34.536 8.594 -17.115 1.00 90.94 239 HIS A N 1
ATOM 1863 C CA . HIS A 1 239 ? 35.166 7.369 -16.604 1.00 90.94 239 HIS A CA 1
ATOM 1864 C C . HIS A 1 239 ? 35.376 7.398 -15.085 1.00 90.94 239 HIS A C 1
ATOM 1866 O O . HIS A 1 239 ? 35.098 6.406 -14.417 1.00 90.94 239 HIS A O 1
ATOM 1872 N N . ALA A 1 240 ? 35.825 8.529 -14.535 1.00 91.88 240 ALA A N 1
ATOM 1873 C CA . ALA A 1 240 ? 36.017 8.675 -13.094 1.00 91.88 240 ALA A CA 1
ATOM 1874 C C . ALA A 1 240 ? 34.670 8.631 -12.358 1.00 91.88 240 ALA A C 1
ATOM 1876 O O . ALA A 1 240 ? 34.541 7.936 -11.354 1.00 91.88 240 ALA A O 1
ATOM 1877 N N . THR A 1 241 ? 33.648 9.301 -12.904 1.00 93.31 241 THR A N 1
ATOM 1878 C CA . THR A 1 241 ? 32.280 9.263 -12.366 1.00 93.31 241 THR A CA 1
ATOM 1879 C C . THR A 1 241 ? 31.689 7.854 -12.403 1.00 93.31 241 THR A C 1
ATOM 1881 O O . THR A 1 241 ? 31.051 7.441 -11.442 1.00 93.31 241 THR A O 1
ATOM 1884 N N . PHE A 1 242 ? 31.926 7.094 -13.475 1.00 93.12 242 PHE A N 1
ATOM 1885 C CA . PHE A 1 242 ? 31.446 5.717 -13.601 1.00 93.12 242 PHE A CA 1
ATOM 1886 C C . PHE A 1 242 ? 32.084 4.780 -12.567 1.00 93.12 242 PHE A C 1
ATOM 1888 O O . PHE A 1 242 ? 31.377 4.022 -11.911 1.00 93.12 242 PHE A O 1
ATOM 1895 N N . ILE A 1 243 ? 33.406 4.864 -12.376 1.00 93.62 243 ILE A N 1
ATOM 1896 C CA . ILE A 1 243 ? 34.110 4.060 -11.366 1.00 93.62 243 ILE A CA 1
ATOM 1897 C C . ILE A 1 243 ? 33.615 4.420 -9.961 1.00 93.62 243 ILE A C 1
ATOM 1899 O O . ILE A 1 243 ? 33.304 3.525 -9.178 1.00 93.62 243 ILE A O 1
ATOM 1903 N N . ALA A 1 244 ? 33.493 5.716 -9.656 1.00 93.12 244 ALA A N 1
ATOM 1904 C CA . ALA A 1 244 ? 32.971 6.176 -8.374 1.00 93.12 244 ALA A CA 1
ATOM 1905 C C . ALA A 1 244 ? 31.549 5.654 -8.117 1.00 93.12 244 ALA A C 1
ATOM 1907 O O . ALA A 1 244 ? 31.286 5.152 -7.032 1.00 93.12 244 ALA A O 1
ATOM 1908 N N . ALA A 1 245 ? 30.672 5.692 -9.126 1.00 93.69 245 ALA A N 1
ATOM 1909 C CA . ALA A 1 245 ? 29.313 5.171 -9.016 1.00 93.69 245 ALA A CA 1
ATOM 1910 C C . ALA A 1 245 ? 29.280 3.675 -8.669 1.00 93.69 245 ALA A C 1
ATOM 1912 O O . ALA A 1 245 ? 28.514 3.284 -7.797 1.00 93.69 245 ALA A O 1
ATOM 1913 N N . ILE A 1 246 ? 30.138 2.853 -9.288 1.00 94.25 246 ILE A N 1
ATOM 1914 C CA . ILE A 1 246 ? 30.236 1.422 -8.955 1.00 94.25 246 ILE A CA 1
ATOM 1915 C C . ILE A 1 246 ? 30.672 1.231 -7.496 1.00 94.25 246 ILE A C 1
ATOM 1917 O O . ILE A 1 246 ? 30.063 0.442 -6.781 1.00 94.25 246 ILE A O 1
ATOM 1921 N N . PHE A 1 247 ? 31.699 1.952 -7.035 1.00 94.50 247 PHE A N 1
ATOM 1922 C CA . PHE A 1 247 ? 32.157 1.855 -5.643 1.00 94.50 247 PHE A CA 1
ATOM 1923 C C . PHE A 1 247 ? 31.093 2.308 -4.642 1.00 94.50 247 PHE A C 1
ATOM 1925 O O . PHE A 1 247 ? 30.917 1.666 -3.608 1.00 94.50 247 PHE A O 1
ATOM 1932 N N . THR A 1 248 ? 30.380 3.395 -4.939 1.00 93.06 248 THR A N 1
ATOM 1933 C CA . THR A 1 248 ? 29.273 3.869 -4.106 1.00 93.06 248 THR A CA 1
ATOM 1934 C C . THR A 1 248 ? 28.165 2.827 -4.032 1.00 93.06 248 THR A C 1
ATOM 1936 O O . THR A 1 248 ? 27.767 2.469 -2.929 1.00 93.06 248 THR A O 1
ATOM 1939 N N . GLU A 1 249 ? 27.734 2.274 -5.167 1.00 92.94 249 GLU A N 1
ATOM 1940 C CA . GLU A 1 249 ? 26.667 1.270 -5.198 1.00 92.94 249 GLU A CA 1
ATOM 1941 C C . GLU A 1 249 ? 27.054 0.000 -4.425 1.00 92.94 249 GLU A C 1
ATOM 1943 O O . GLU A 1 249 ? 26.280 -0.498 -3.613 1.00 92.94 249 GLU A O 1
ATOM 1948 N N . LEU A 1 250 ? 28.293 -0.479 -4.591 1.00 92.81 250 LEU A N 1
ATOM 1949 C CA . LEU A 1 250 ? 28.817 -1.613 -3.822 1.00 92.81 250 LEU A CA 1
ATOM 1950 C C . LEU A 1 250 ? 28.857 -1.341 -2.315 1.00 92.81 250 LEU A C 1
ATOM 1952 O O . LEU A 1 250 ? 28.704 -2.271 -1.534 1.00 92.81 250 LEU A O 1
ATOM 1956 N N . THR A 1 251 ? 29.070 -0.089 -1.909 1.00 91.81 251 THR A N 1
ATOM 1957 C CA . THR A 1 251 ? 29.094 0.304 -0.492 1.00 91.81 251 THR A CA 1
ATOM 1958 C C . THR A 1 251 ? 27.686 0.395 0.090 1.00 91.81 251 THR A C 1
ATOM 1960 O O . THR A 1 251 ? 27.499 0.100 1.260 1.00 91.81 251 THR A O 1
ATOM 1963 N N . VAL A 1 252 ? 26.698 0.809 -0.708 1.00 88.94 252 VAL A N 1
ATOM 1964 C CA . VAL A 1 252 ? 25.286 0.868 -0.293 1.00 88.94 252 VAL A CA 1
ATOM 1965 C C . VAL A 1 252 ? 24.686 -0.534 -0.149 1.00 88.94 252 VAL A C 1
ATOM 1967 O O . VAL A 1 252 ? 23.833 -0.744 0.707 1.00 88.94 252 VAL A O 1
ATOM 1970 N N . LEU A 1 253 ? 25.126 -1.485 -0.978 1.00 86.56 253 LEU A N 1
ATOM 1971 C CA . LEU A 1 253 ? 24.656 -2.873 -0.949 1.00 86.56 253 LEU A CA 1
ATOM 1972 C C . LEU A 1 253 ? 25.344 -3.759 0.107 1.00 86.56 253 LEU A C 1
ATOM 1974 O O . LEU A 1 253 ? 24.844 -4.857 0.358 1.00 86.56 253 LEU A O 1
ATOM 1978 N N . ALA A 1 254 ? 26.486 -3.335 0.661 1.00 83.44 254 ALA A N 1
ATOM 1979 C CA . ALA A 1 254 ? 27.269 -4.083 1.653 1.00 83.44 254 ALA A CA 1
ATOM 1980 C C . ALA A 1 254 ? 26.798 -3.810 3.088 1.00 83.44 254 ALA A C 1
ATOM 1982 O O . ALA A 1 254 ? 26.737 -4.791 3.864 1.00 83.44 254 ALA A O 1
#

InterPro domains:
  IPR001734 Sodium/solute symporter [PF00474] (115-244)
  IPR001734 Sodium/solute symporter [PS50283] (112-254)
  IPR038377 Sodium/glucose symporter superfamily [G3DSA:1.20.1730.10] (1-254)
  IPR051163 Sodium:Solute Symporter (SSF) [PTHR42985] (116-248)

Nearest PDB structures (foldseek):
  8qhz-assembly1_D  TM=3.514E-01  e=2.162E+00  Synechocystis sp. PCC 6803
  6zvr-assembly1_D  TM=3.582E-01  e=2.057E+00  Nostoc punctiforme